Protein AF-A0A1I7TLK7-F1 (afdb_monomer_lite)

Structure (mmCIF, N/CA/C/O backbone):
data_AF-A0A1I7TLK7-F1
#
_entry.id   AF-A0A1I7TLK7-F1
#
loop_
_atom_site.group_PDB
_atom_site.id
_atom_site.type_symbol
_atom_site.label_atom_id
_atom_site.label_alt_id
_atom_site.label_comp_id
_atom_site.label_asym_id
_atom_site.label_entity_id
_atom_site.label_seq_id
_atom_site.pdbx_PDB_ins_code
_atom_site.Cartn_x
_atom_site.Cartn_y
_atom_site.Cartn_z
_atom_site.occupancy
_atom_site.B_iso_or_equiv
_atom_site.auth_seq_id
_atom_site.auth_comp_id
_atom_site.auth_asym_id
_atom_site.auth_atom_id
_atom_site.pdbx_PDB_model_num
ATOM 1 N N . MET A 1 1 ? 48.297 -47.748 -90.961 1.00 43.09 1 MET A N 1
ATOM 2 C CA . MET A 1 1 ? 47.570 -47.267 -92.149 1.00 43.09 1 MET A CA 1
ATOM 3 C C . MET A 1 1 ? 48.503 -46.277 -92.825 1.00 43.09 1 MET A C 1
ATOM 5 O O . MET A 1 1 ? 48.627 -45.167 -92.339 1.00 43.09 1 MET A O 1
ATOM 9 N N . SER A 1 2 ? 49.448 -46.734 -93.650 1.00 36.84 2 SER A N 1
ATOM 10 C CA . SER A 1 2 ? 49.226 -47.280 -95.005 1.00 36.84 2 SER A CA 1
ATOM 11 C C . SER A 1 2 ? 48.512 -46.234 -95.871 1.00 36.84 2 SER A C 1
ATOM 13 O O . SER A 1 2 ? 47.413 -45.843 -95.506 1.00 36.84 2 SER A O 1
ATOM 15 N N . ASP A 1 3 ? 48.970 -45.761 -97.021 1.00 40.06 3 ASP A N 1
ATOM 16 C CA . ASP A 1 3 ? 50.177 -45.935 -97.835 1.00 40.06 3 ASP A CA 1
ATOM 17 C C . ASP A 1 3 ? 50.032 -44.846 -98.964 1.00 40.06 3 ASP A C 1
ATOM 19 O O . ASP A 1 3 ? 49.315 -43.872 -98.729 1.00 40.06 3 ASP A O 1
ATOM 23 N N . PRO A 1 4 ? 50.662 -44.866 -100.154 1.00 58.59 4 PRO A N 1
ATOM 24 C CA . PRO A 1 4 ? 51.735 -43.916 -100.443 1.00 58.59 4 PRO A CA 1
ATOM 25 C C . PRO A 1 4 ? 51.657 -43.255 -101.853 1.00 58.59 4 PRO A C 1
ATOM 27 O O . PRO A 1 4 ? 50.701 -43.426 -102.598 1.00 58.59 4 PRO A O 1
ATOM 30 N N . MET A 1 5 ? 52.751 -42.575 -102.238 1.00 40.69 5 MET A N 1
ATOM 31 C CA . MET A 1 5 ? 53.287 -42.430 -103.613 1.00 40.69 5 MET A CA 1
ATOM 32 C C . MET A 1 5 ? 52.470 -41.681 -104.684 1.00 40.69 5 MET A C 1
ATOM 34 O O . MET A 1 5 ? 51.487 -42.193 -105.206 1.00 40.69 5 MET A O 1
ATOM 38 N N . SER A 1 6 ? 53.071 -40.628 -105.260 1.00 43.81 6 SER A N 1
ATOM 39 C CA . SER A 1 6 ? 53.563 -40.718 -106.652 1.00 43.81 6 SER A CA 1
ATOM 40 C C . SER A 1 6 ? 54.181 -39.432 -107.209 1.00 43.81 6 SER A C 1
ATOM 42 O O . SER A 1 6 ? 53.541 -38.390 -107.217 1.00 43.81 6 SER A O 1
ATOM 44 N N . ARG A 1 7 ? 55.365 -39.630 -107.818 1.00 42.44 7 ARG A N 1
ATOM 45 C CA . ARG A 1 7 ? 55.813 -39.139 -109.145 1.00 42.44 7 ARG A CA 1
ATOM 46 C C . ARG A 1 7 ? 55.868 -37.607 -109.297 1.00 42.44 7 ARG A C 1
ATOM 48 O O . ARG A 1 7 ? 54.851 -36.948 -109.388 1.00 42.44 7 ARG A O 1
ATOM 55 N N . GLY A 1 8 ? 57.026 -36.954 -109.334 1.00 36.00 8 GLY A N 1
ATOM 56 C CA . GLY A 1 8 ? 58.195 -37.244 -110.163 1.00 36.00 8 GLY A CA 1
ATOM 57 C C . GLY A 1 8 ? 58.147 -36.383 -111.428 1.00 36.00 8 GLY A C 1
ATOM 58 O O . GLY A 1 8 ? 57.269 -36.611 -112.246 1.00 36.00 8 GLY A O 1
ATOM 59 N N . ALA A 1 9 ? 59.071 -35.424 -111.585 1.00 38.97 9 ALA A N 1
ATOM 60 C CA . ALA A 1 9 ? 59.669 -35.040 -112.873 1.00 38.97 9 ALA A CA 1
ATOM 61 C C . ALA A 1 9 ? 60.682 -33.881 -112.752 1.00 38.97 9 ALA A C 1
ATOM 63 O O . ALA A 1 9 ? 60.356 -32.786 -112.307 1.00 38.97 9 ALA A O 1
ATOM 64 N N . ALA A 1 10 ? 61.867 -34.166 -113.298 1.00 42.53 10 ALA A N 1
ATOM 65 C CA . ALA A 1 10 ? 62.771 -33.306 -114.063 1.00 42.53 10 ALA A CA 1
ATOM 66 C C . ALA A 1 10 ? 63.464 -32.104 -113.391 1.00 42.53 10 ALA A C 1
ATOM 68 O O . ALA A 1 10 ? 62.960 -30.984 -113.334 1.00 42.53 10 ALA A O 1
ATOM 69 N N . GLU A 1 11 ? 64.745 -32.334 -113.090 1.00 43.72 11 GLU A N 1
ATOM 70 C CA . GLU A 1 11 ? 65.802 -31.328 -113.104 1.00 43.72 11 GLU A CA 1
ATOM 71 C C . GLU A 1 11 ? 65.743 -30.457 -114.372 1.00 43.72 11 GLU A C 1
ATOM 73 O O . GLU A 1 11 ? 65.790 -30.952 -115.501 1.00 43.72 11 GLU A O 1
ATOM 78 N N . ARG A 1 12 ? 65.756 -29.134 -114.192 1.00 48.94 12 ARG A N 1
ATOM 79 C CA . ARG A 1 12 ? 66.266 -28.200 -115.200 1.00 48.94 12 ARG A CA 1
ATOM 80 C C . ARG A 1 12 ? 67.303 -27.292 -114.556 1.00 48.94 12 ARG A C 1
ATOM 82 O O . ARG A 1 12 ? 66.985 -26.382 -113.797 1.00 48.94 12 ARG A O 1
ATOM 89 N N . LYS A 1 13 ? 68.565 -27.562 -114.890 1.00 44.25 13 LYS A N 1
ATOM 90 C CA . LYS A 1 13 ? 69.716 -26.697 -114.626 1.00 44.25 13 LYS A CA 1
ATOM 91 C C . LYS A 1 13 ? 69.514 -25.374 -115.369 1.00 44.25 13 LYS A C 1
ATOM 93 O O . LYS A 1 13 ? 69.636 -25.328 -116.588 1.00 44.25 13 LYS A O 1
ATOM 98 N N . SER A 1 14 ? 69.217 -24.302 -114.637 1.00 4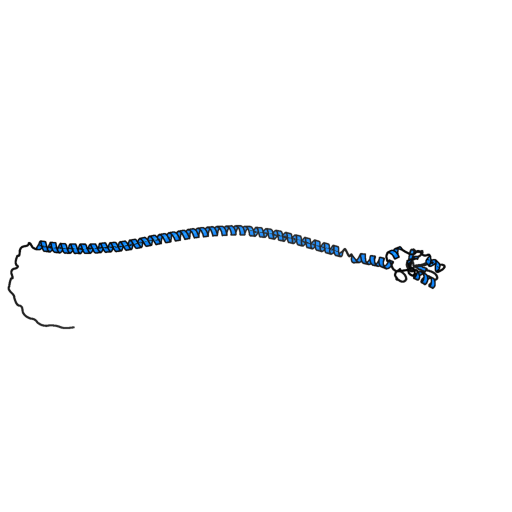7.66 14 SER A N 1
ATOM 99 C CA . SER A 1 14 ? 69.277 -22.933 -115.154 1.00 47.66 14 SER A CA 1
ATOM 100 C C . SER A 1 14 ? 70.590 -22.290 -114.718 1.00 47.66 14 SER A C 1
ATOM 102 O O . SER A 1 14 ? 70.698 -21.683 -113.653 1.00 47.66 14 SER A O 1
ATOM 104 N N . THR A 1 15 ? 71.605 -22.418 -115.566 1.00 50.22 15 THR A N 1
ATOM 105 C CA . THR A 1 15 ? 72.841 -21.638 -115.515 1.00 50.22 15 THR A CA 1
ATOM 106 C C . THR A 1 15 ? 72.565 -20.217 -115.995 1.00 50.22 15 THR A C 1
ATOM 108 O O . THR A 1 15 ? 72.775 -19.862 -117.152 1.00 50.22 15 THR A O 1
ATOM 111 N N . ARG A 1 16 ? 72.117 -19.351 -115.086 1.00 43.06 16 ARG A N 1
ATOM 112 C CA . ARG A 1 16 ? 72.245 -17.907 -115.295 1.00 43.06 16 ARG A CA 1
ATOM 113 C C . ARG A 1 16 ? 72.559 -17.237 -113.968 1.00 43.06 16 ARG A C 1
ATOM 115 O O . ARG A 1 16 ? 71.665 -16.917 -113.194 1.00 43.06 16 ARG A O 1
ATOM 122 N N . LYS A 1 17 ? 73.858 -17.022 -113.724 1.00 52.97 17 LYS A N 1
ATOM 123 C CA . LYS A 1 17 ? 74.343 -16.011 -112.778 1.00 52.97 17 LYS A CA 1
ATOM 124 C C . LYS A 1 17 ? 73.752 -14.671 -113.222 1.00 52.97 17 LYS A C 1
ATOM 126 O O . LYS A 1 17 ? 74.300 -14.015 -114.104 1.00 52.97 17 LYS A O 1
ATOM 131 N N . ARG A 1 18 ? 72.600 -14.289 -112.668 1.00 44.72 18 ARG A N 1
ATOM 132 C CA . ARG A 1 18 ? 72.176 -12.892 -112.687 1.00 44.72 18 ARG A CA 1
ATOM 133 C C . ARG A 1 18 ? 73.042 -12.185 -111.662 1.00 44.72 18 ARG A C 1
ATOM 135 O O . ARG A 1 18 ? 72.991 -12.490 -110.476 1.00 44.72 18 ARG A O 1
ATOM 142 N N . GLN A 1 19 ? 73.903 -11.324 -112.184 1.00 47.44 19 GLN A N 1
ATOM 143 C CA . GLN A 1 19 ? 74.696 -10.380 -111.420 1.00 47.44 19 GLN A CA 1
ATOM 144 C C . GLN A 1 19 ? 73.771 -9.644 -110.445 1.00 47.44 19 GLN A C 1
ATOM 146 O O . GLN A 1 19 ? 72.762 -9.074 -110.862 1.00 47.44 19 GLN A O 1
ATOM 151 N N . LEU A 1 20 ? 74.108 -9.700 -109.157 1.00 49.53 20 LEU A N 1
ATOM 152 C CA . LEU A 1 20 ? 73.601 -8.757 -108.170 1.00 49.53 20 LEU A CA 1
ATOM 153 C C . LEU A 1 20 ? 74.003 -7.358 -108.651 1.00 49.53 20 LEU A C 1
ATOM 155 O O . LEU A 1 20 ? 75.199 -7.132 -108.861 1.00 49.53 20 LEU A O 1
ATOM 159 N N . PRO A 1 21 ? 73.066 -6.414 -108.839 1.00 43.44 21 PRO A N 1
ATOM 160 C CA . PRO A 1 21 ? 73.447 -5.023 -108.920 1.00 43.44 21 PRO A CA 1
ATOM 161 C C . PRO A 1 21 ? 73.992 -4.655 -107.541 1.00 43.44 21 PRO A C 1
ATOM 163 O O . PRO A 1 21 ? 73.241 -4.538 -106.576 1.00 43.44 21 PRO A O 1
ATOM 166 N N . VAL A 1 22 ? 75.311 -4.499 -107.453 1.00 53.44 22 VAL A N 1
ATOM 167 C CA . VAL A 1 22 ? 75.931 -3.670 -106.423 1.00 53.44 22 VAL A CA 1
ATOM 168 C C . VAL A 1 22 ? 75.410 -2.262 -106.686 1.00 53.44 22 VAL A C 1
ATOM 170 O O . VAL A 1 22 ? 75.931 -1.541 -107.535 1.00 53.44 22 VAL A O 1
ATOM 173 N N . ARG A 1 23 ? 74.302 -1.907 -106.035 1.00 41.94 23 ARG A N 1
ATOM 174 C CA . ARG A 1 23 ? 73.900 -0.518 -105.878 1.00 41.94 23 ARG A CA 1
ATOM 175 C C . ARG A 1 23 ? 74.318 -0.085 -104.488 1.00 41.94 23 ARG A C 1
ATOM 177 O O . ARG A 1 23 ? 73.897 -0.653 -103.488 1.00 41.94 23 ARG A O 1
ATOM 184 N N . TYR A 1 24 ? 75.243 0.859 -104.528 1.00 42.94 24 TYR A N 1
ATOM 185 C CA . TYR A 1 24 ? 75.704 1.740 -103.480 1.00 42.94 24 TYR A CA 1
ATOM 186 C C . TYR A 1 24 ? 74.727 1.874 -102.308 1.00 42.94 24 TYR A C 1
ATOM 188 O O . TYR A 1 24 ? 73.572 2.260 -102.448 1.00 42.94 24 TYR A O 1
ATOM 196 N N . SER A 1 25 ? 75.273 1.531 -101.150 1.00 53.62 25 SER A N 1
ATOM 197 C CA . SER A 1 25 ? 74.911 1.993 -99.822 1.00 53.62 25 SER A CA 1
ATOM 198 C C . SER A 1 25 ? 74.640 3.500 -99.800 1.00 53.62 25 SER A C 1
ATOM 200 O O . SER A 1 25 ? 75.591 4.270 -99.819 1.00 53.62 25 SER A O 1
ATOM 202 N N . GLU A 1 26 ? 73.367 3.887 -99.735 1.00 49.09 26 GLU A N 1
ATOM 203 C CA . GLU A 1 26 ? 72.903 5.210 -99.268 1.00 49.09 26 GLU A CA 1
ATOM 204 C C . GLU A 1 26 ? 71.410 5.192 -98.857 1.00 49.09 26 GLU A C 1
ATOM 206 O O . GLU A 1 26 ? 70.997 5.985 -98.017 1.00 49.09 26 GLU A O 1
ATOM 211 N N . ASP A 1 27 ? 70.618 4.203 -99.299 1.00 45.09 27 ASP A N 1
ATOM 212 C CA . ASP A 1 27 ? 69.179 4.113 -98.966 1.00 45.09 27 ASP A CA 1
ATOM 213 C C . ASP A 1 27 ? 68.861 3.496 -97.584 1.00 45.09 27 ASP A C 1
ATOM 215 O O . ASP A 1 27 ? 67.726 3.546 -97.106 1.00 45.09 27 ASP A O 1
ATOM 219 N N . ASN A 1 28 ? 69.860 2.947 -96.886 1.00 50.34 28 ASN A N 1
ATOM 220 C CA . ASN A 1 28 ? 69.631 2.182 -95.654 1.00 50.34 28 ASN A CA 1
ATOM 221 C C . ASN A 1 28 ? 69.440 3.062 -94.403 1.00 50.34 28 ASN A C 1
ATOM 223 O O . ASN A 1 28 ? 68.942 2.586 -93.386 1.00 50.34 28 ASN A O 1
ATOM 227 N N . GLU A 1 29 ? 69.807 4.347 -94.446 1.00 49.22 29 GLU A N 1
ATOM 228 C CA . GLU A 1 29 ? 69.514 5.281 -93.347 1.00 49.22 29 GLU A CA 1
ATOM 229 C C . GLU A 1 29 ? 68.053 5.749 -93.355 1.00 49.22 29 GLU A C 1
ATOM 231 O O . GLU A 1 29 ? 67.479 5.978 -92.293 1.00 49.22 29 GLU A O 1
ATOM 236 N N . TYR A 1 30 ? 67.434 5.907 -94.529 1.00 49.66 30 TYR A N 1
ATOM 237 C CA . TYR A 1 30 ? 66.067 6.427 -94.628 1.00 49.66 30 TYR A CA 1
ATOM 238 C C . TYR A 1 30 ? 65.026 5.366 -94.246 1.00 49.66 30 TYR A C 1
ATOM 240 O O . TYR A 1 30 ? 64.094 5.673 -93.502 1.00 49.66 30 TYR A O 1
ATOM 248 N N . GLU A 1 31 ? 65.210 4.108 -94.663 1.00 49.09 31 GLU A N 1
ATOM 249 C CA . GLU A 1 31 ? 64.323 2.998 -94.278 1.00 49.09 31 GLU A CA 1
ATOM 250 C C . GLU A 1 31 ? 64.463 2.612 -92.796 1.00 49.09 31 GLU A C 1
ATOM 252 O O . GLU A 1 31 ? 63.459 2.343 -92.130 1.00 49.09 31 GLU A O 1
ATOM 257 N N . THR A 1 32 ? 65.671 2.662 -92.223 1.00 52.53 32 THR A N 1
ATOM 258 C CA . THR A 1 32 ? 65.881 2.419 -90.782 1.00 52.53 32 THR A CA 1
ATOM 259 C C . THR A 1 32 ? 65.339 3.560 -89.918 1.00 52.53 32 THR A C 1
ATOM 261 O O . THR A 1 32 ? 64.684 3.299 -88.912 1.00 52.53 32 THR A O 1
ATOM 264 N N . LYS A 1 33 ? 65.498 4.828 -90.330 1.00 55.44 33 LYS A N 1
ATOM 265 C CA . LYS A 1 33 ? 64.896 5.985 -89.634 1.00 55.44 33 LYS A CA 1
ATOM 266 C C . LYS A 1 33 ? 63.367 6.003 -89.760 1.00 55.44 33 LYS A C 1
ATOM 268 O O . LYS A 1 33 ? 62.684 6.374 -88.807 1.00 55.44 33 LYS A O 1
ATOM 273 N N . ALA A 1 34 ? 62.808 5.594 -90.902 1.00 56.81 34 ALA A N 1
ATOM 274 C CA . ALA A 1 34 ? 61.360 5.501 -91.096 1.00 56.81 34 ALA A CA 1
ATOM 275 C C . ALA A 1 34 ? 60.735 4.360 -90.274 1.00 56.81 34 ALA A C 1
ATOM 277 O O . ALA A 1 34 ? 59.712 4.569 -89.622 1.00 56.81 34 ALA A O 1
ATOM 278 N N . THR A 1 35 ? 61.367 3.182 -90.236 1.00 58.22 35 THR A N 1
ATOM 279 C CA . THR A 1 35 ? 60.902 2.047 -89.417 1.00 58.22 35 THR A CA 1
ATOM 280 C C . THR A 1 35 ? 61.074 2.304 -87.915 1.00 58.22 35 THR A C 1
ATOM 282 O O . THR A 1 35 ? 60.158 2.005 -87.145 1.00 58.22 35 THR A O 1
ATOM 285 N N . ALA A 1 36 ? 62.165 2.955 -87.493 1.00 61.50 36 ALA A N 1
ATOM 286 C CA . ALA A 1 36 ? 62.358 3.418 -86.115 1.00 61.50 36 ALA A CA 1
ATOM 287 C C . ALA A 1 36 ? 61.266 4.411 -85.684 1.00 61.50 36 ALA A C 1
ATOM 289 O O . ALA A 1 36 ? 60.599 4.165 -84.684 1.00 61.50 36 ALA A O 1
ATOM 290 N N . LYS A 1 37 ? 60.967 5.438 -86.495 1.00 67.88 37 LYS A N 1
ATOM 291 C CA . LYS A 1 37 ? 59.867 6.387 -86.225 1.00 67.88 37 LYS A CA 1
ATOM 292 C C . LYS A 1 37 ? 58.500 5.708 -86.122 1.00 67.88 37 LYS A C 1
ATOM 294 O O . LYS A 1 37 ? 57.665 6.110 -85.315 1.00 67.88 37 LYS A O 1
ATOM 299 N N . THR A 1 38 ? 58.237 4.677 -86.929 1.00 72.25 38 THR A N 1
ATOM 300 C CA . THR A 1 38 ? 56.976 3.923 -86.819 1.00 72.25 38 THR A CA 1
ATOM 301 C C . THR A 1 38 ? 56.908 3.044 -85.572 1.00 72.25 38 THR A C 1
ATOM 303 O O . THR A 1 38 ? 55.821 2.880 -85.019 1.00 72.25 38 THR A O 1
ATOM 306 N N . ASN A 1 39 ? 58.038 2.504 -85.107 1.00 75.56 39 ASN A N 1
ATOM 307 C CA . ASN A 1 39 ? 58.104 1.720 -83.874 1.00 75.56 39 ASN A CA 1
ATOM 308 C C . ASN A 1 39 ? 58.011 2.616 -82.634 1.00 75.56 39 ASN A C 1
ATOM 310 O O . ASN A 1 39 ? 57.242 2.297 -81.736 1.00 75.56 39 ASN A O 1
ATOM 314 N N . GLU A 1 40 ? 58.684 3.769 -82.628 1.00 79.06 40 GLU A N 1
ATOM 315 C CA . GLU A 1 40 ? 58.550 4.799 -81.588 1.00 79.06 40 GLU A CA 1
ATOM 316 C C . GLU A 1 40 ? 57.100 5.270 -81.459 1.00 79.06 40 GLU A C 1
ATOM 318 O O . GLU A 1 40 ? 56.553 5.280 -80.365 1.00 79.06 40 GLU A O 1
ATOM 323 N N . LYS A 1 41 ? 56.419 5.548 -82.578 1.00 83.31 41 LYS A N 1
ATOM 324 C CA . LYS A 1 41 ? 55.005 5.950 -82.559 1.00 83.31 41 LYS A CA 1
ATOM 325 C C . LYS A 1 41 ? 54.062 4.833 -82.094 1.00 83.31 41 LYS A C 1
ATOM 327 O O . LYS A 1 41 ? 53.005 5.098 -81.525 1.00 83.31 41 LYS A O 1
ATOM 332 N N . ARG A 1 42 ? 54.386 3.563 -82.361 1.00 82.50 42 ARG A N 1
ATOM 333 C CA . ARG A 1 42 ? 53.622 2.417 -81.826 1.00 82.50 42 ARG A CA 1
ATOM 334 C C . ARG A 1 42 ? 53.822 2.275 -80.323 1.00 82.50 42 ARG A C 1
ATOM 336 O O . ARG A 1 42 ? 52.851 2.012 -79.622 1.00 82.50 42 ARG A O 1
ATOM 343 N N . GLU A 1 43 ? 55.048 2.474 -79.860 1.00 88.75 43 GLU A N 1
ATOM 344 C CA . GLU A 1 43 ? 55.401 2.447 -78.446 1.00 88.75 43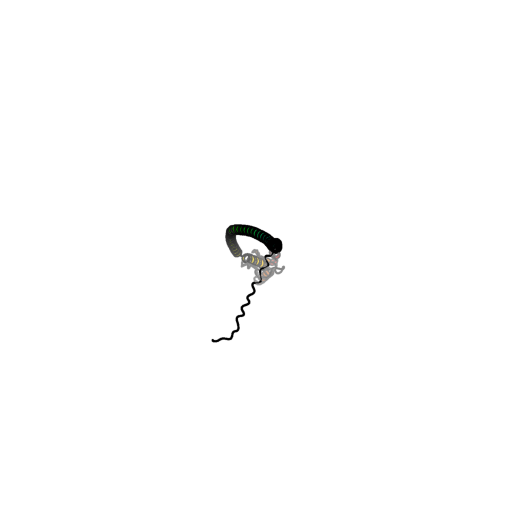 GLU A CA 1
ATOM 345 C C . GLU A 1 43 ? 54.751 3.608 -77.685 1.00 88.75 43 GLU A C 1
ATOM 347 O O . GLU A 1 43 ? 54.110 3.383 -76.667 1.00 88.75 43 GLU A O 1
ATOM 352 N N . GLU A 1 44 ? 54.780 4.820 -78.237 1.00 88.88 44 GLU A N 1
ATOM 353 C CA . GLU A 1 44 ? 54.082 5.996 -77.706 1.00 88.88 44 GLU A CA 1
ATOM 354 C C . GLU A 1 44 ? 52.573 5.742 -77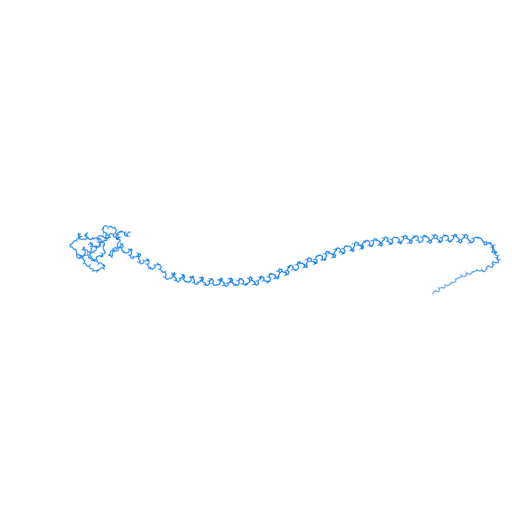.566 1.00 88.88 44 GLU A C 1
ATOM 356 O O . GLU A 1 44 ? 51.995 5.974 -76.508 1.00 88.88 44 GLU A O 1
ATOM 361 N N . ASN A 1 45 ? 51.933 5.165 -78.590 1.00 90.50 45 ASN A N 1
ATOM 362 C CA . ASN A 1 45 ? 50.518 4.790 -78.516 1.00 90.50 45 ASN A CA 1
ATOM 363 C C . ASN A 1 45 ? 50.239 3.690 -77.477 1.00 90.50 45 ASN A C 1
ATOM 365 O O . ASN A 1 45 ? 49.143 3.644 -76.918 1.00 90.50 45 ASN A O 1
ATOM 369 N N . ARG A 1 46 ? 51.187 2.773 -77.244 1.00 93.62 46 ARG A N 1
ATOM 370 C CA . ARG A 1 46 ? 51.064 1.728 -76.218 1.00 93.62 46 ARG A CA 1
ATOM 371 C C . ARG A 1 46 ? 51.145 2.339 -74.823 1.00 93.62 46 ARG A C 1
ATOM 373 O O . ARG A 1 46 ? 50.252 2.094 -74.018 1.00 93.62 46 ARG A O 1
ATOM 380 N N . LEU A 1 47 ? 52.155 3.173 -74.585 1.00 93.69 47 LEU A N 1
ATOM 381 C CA . LEU A 1 47 ? 52.343 3.888 -73.325 1.00 93.69 47 LEU A CA 1
ATOM 382 C C . LEU A 1 47 ? 51.168 4.825 -73.033 1.00 93.69 47 LEU A C 1
ATOM 384 O O . LEU A 1 47 ? 50.711 4.891 -71.900 1.00 93.69 47 LEU A O 1
ATOM 388 N N . GLN A 1 48 ? 50.613 5.494 -74.048 1.00 94.19 48 GLN A N 1
ATOM 389 C CA . GLN A 1 48 ? 49.436 6.344 -73.867 1.00 94.19 48 GLN A CA 1
ATOM 390 C C . GLN A 1 48 ? 48.215 5.542 -73.396 1.00 94.19 48 GLN A C 1
ATOM 392 O O . GLN A 1 48 ? 47.527 5.964 -72.470 1.00 94.19 48 GLN A O 1
ATOM 397 N N . LYS A 1 49 ? 47.975 4.358 -73.975 1.00 94.62 49 LYS A N 1
ATOM 398 C CA . LYS A 1 49 ? 46.900 3.463 -73.517 1.00 94.62 49 LYS A CA 1
ATOM 399 C C . LYS A 1 49 ? 47.119 2.982 -72.087 1.00 94.62 49 LYS A C 1
ATOM 401 O O . LYS A 1 49 ? 46.158 2.895 -71.333 1.00 94.62 49 LYS A O 1
ATOM 406 N N . GLU A 1 50 ? 48.360 2.681 -71.722 1.00 95.50 50 GLU A N 1
ATOM 407 C CA . GLU A 1 50 ? 48.716 2.280 -70.360 1.00 95.50 50 GLU A CA 1
ATOM 408 C C . GLU A 1 50 ? 48.504 3.429 -69.362 1.00 95.50 50 GLU A C 1
ATOM 410 O O . GLU A 1 50 ? 47.924 3.218 -68.302 1.00 95.50 50 GLU A O 1
ATOM 415 N N . ILE A 1 51 ? 48.865 4.665 -69.726 1.00 95.38 51 ILE A N 1
ATOM 416 C CA . ILE A 1 51 ? 48.585 5.867 -68.925 1.00 95.38 51 ILE A CA 1
ATOM 417 C C . ILE A 1 51 ? 47.079 6.048 -68.718 1.00 95.38 51 ILE A C 1
ATOM 419 O O . ILE A 1 51 ? 46.645 6.332 -67.601 1.00 95.38 51 ILE A O 1
ATOM 423 N N . ASP A 1 52 ? 46.279 5.901 -69.773 1.00 95.25 52 ASP A N 1
ATOM 424 C CA . ASP A 1 52 ? 44.828 6.073 -69.683 1.00 95.25 52 ASP A CA 1
ATOM 425 C C . ASP A 1 52 ? 44.181 4.957 -68.844 1.00 95.25 52 ASP A C 1
ATOM 427 O O . ASP A 1 52 ? 43.285 5.229 -68.044 1.00 95.25 52 ASP A O 1
ATOM 431 N N . GLN A 1 53 ? 44.689 3.725 -68.946 1.00 96.62 53 GLN A N 1
ATOM 432 C CA . GLN A 1 53 ? 44.263 2.614 -68.098 1.00 96.62 53 GLN A CA 1
ATOM 433 C C . GLN A 1 53 ? 44.609 2.861 -66.621 1.00 96.62 53 GLN A C 1
ATOM 435 O O . GLN A 1 53 ? 43.732 2.756 -65.767 1.00 96.62 53 GLN A O 1
ATOM 440 N N . LEU A 1 54 ? 45.847 3.262 -66.317 1.00 95.88 54 LEU A N 1
ATOM 441 C CA . LEU A 1 54 ? 46.281 3.568 -64.949 1.00 95.88 54 LEU A CA 1
ATOM 442 C C . LEU A 1 54 ? 45.500 4.736 -64.333 1.00 95.88 54 LEU A C 1
ATOM 444 O O . LEU A 1 54 ? 45.254 4.747 -63.129 1.00 95.88 54 LEU A O 1
ATOM 448 N N . LYS A 1 55 ? 45.092 5.726 -65.136 1.00 96.12 55 LYS A N 1
ATOM 449 C CA . LYS A 1 55 ? 44.210 6.808 -64.673 1.00 96.12 55 LYS A CA 1
ATOM 450 C C . LYS A 1 55 ? 42.834 6.278 -64.288 1.00 96.12 55 LYS A C 1
ATOM 452 O O . LYS A 1 55 ? 42.384 6.566 -63.187 1.00 96.12 55 LYS A O 1
ATOM 457 N N . SER A 1 56 ? 42.220 5.460 -65.144 1.00 95.94 56 SER A N 1
ATOM 458 C CA . SER A 1 56 ? 40.924 4.841 -64.845 1.00 95.94 56 SER A CA 1
ATOM 459 C C . SER A 1 56 ? 40.984 3.973 -63.585 1.00 95.94 56 SER A C 1
ATOM 461 O O . SER A 1 56 ? 40.091 4.041 -62.749 1.00 95.94 56 SER A O 1
ATOM 463 N N . GLU A 1 57 ? 42.046 3.179 -63.424 1.00 96.38 57 GLU A N 1
ATOM 464 C CA . GLU A 1 57 ? 42.241 2.347 -62.232 1.00 96.38 57 GLU A CA 1
ATOM 465 C C . GLU A 1 57 ? 42.443 3.200 -60.968 1.00 96.38 57 GLU A C 1
ATOM 467 O O . GLU A 1 57 ? 41.907 2.871 -59.908 1.00 96.38 57 GLU A O 1
ATOM 472 N N . ASN A 1 58 ? 43.168 4.319 -61.065 1.00 96.31 58 ASN A N 1
ATOM 473 C CA . ASN A 1 58 ? 43.316 5.256 -59.950 1.00 96.31 58 ASN A CA 1
ATOM 474 C C . ASN A 1 58 ? 41.987 5.920 -59.571 1.00 96.31 58 ASN A C 1
ATOM 476 O O . ASN A 1 58 ? 41.703 6.022 -58.379 1.00 96.31 58 ASN A O 1
ATOM 480 N N . ASP A 1 59 ? 41.166 6.325 -60.542 1.00 96.38 59 ASP A N 1
ATOM 481 C CA . ASP A 1 59 ? 39.846 6.914 -60.280 1.00 96.38 59 ASP A CA 1
ATOM 482 C C . ASP A 1 59 ? 38.934 5.916 -59.536 1.00 96.38 59 ASP A C 1
ATOM 484 O O . ASP A 1 59 ? 38.306 6.268 -58.533 1.00 96.38 59 ASP A O 1
ATOM 488 N N . ASP A 1 60 ? 38.947 4.639 -59.938 1.00 96.31 60 ASP A N 1
ATOM 489 C CA . ASP A 1 60 ? 38.226 3.563 -59.244 1.00 96.31 60 ASP A CA 1
ATOM 490 C C . ASP A 1 60 ? 38.728 3.350 -57.805 1.00 96.31 60 ASP A C 1
ATOM 492 O O . ASP A 1 60 ? 37.940 3.105 -56.884 1.00 96.31 60 ASP A O 1
ATOM 496 N N . ILE A 1 61 ? 40.047 3.415 -57.587 1.00 96.56 61 ILE A N 1
ATOM 497 C CA . ILE A 1 61 ? 40.654 3.286 -56.254 1.00 96.56 61 ILE A CA 1
ATOM 498 C C . ILE A 1 61 ? 40.279 4.477 -55.370 1.00 96.56 61 ILE A C 1
ATOM 500 O O . ILE A 1 61 ? 39.951 4.278 -54.199 1.00 96.56 61 ILE A O 1
ATOM 504 N N . VAL A 1 62 ? 40.298 5.699 -55.906 1.00 96.62 62 VAL A N 1
ATOM 505 C CA . VAL A 1 62 ? 39.880 6.904 -55.178 1.00 96.62 62 VAL A CA 1
ATOM 506 C C . VAL A 1 62 ? 38.418 6.781 -54.761 1.00 96.62 62 VAL A C 1
ATOM 508 O O . VAL A 1 62 ? 38.125 6.938 -53.576 1.00 96.62 62 VAL A O 1
ATOM 511 N N . GLY A 1 63 ? 37.529 6.374 -55.673 1.00 96.56 63 GLY A N 1
ATOM 512 C CA . GLY A 1 63 ? 36.121 6.135 -55.347 1.00 96.56 63 GLY A CA 1
ATOM 513 C C . GLY A 1 63 ? 35.942 5.089 -54.241 1.00 96.56 63 GLY A C 1
ATOM 514 O O . GLY A 1 63 ? 35.208 5.308 -53.276 1.00 96.56 63 GLY A O 1
ATOM 515 N N . LYS A 1 64 ? 36.676 3.969 -54.301 1.00 96.69 64 LYS A N 1
ATOM 516 C CA . LYS A 1 64 ? 36.666 2.959 -53.225 1.00 96.69 64 LYS A CA 1
ATOM 517 C C . LYS A 1 64 ? 37.165 3.532 -51.897 1.00 96.69 64 LYS A C 1
ATOM 519 O O . LYS A 1 64 ? 36.532 3.300 -50.869 1.00 96.69 64 LYS A O 1
ATOM 524 N N . ASN A 1 65 ? 38.246 4.307 -51.898 1.00 96.69 65 ASN A N 1
ATOM 525 C CA . ASN A 1 65 ? 38.772 4.934 -50.686 1.00 96.69 65 ASN A CA 1
ATOM 526 C C . ASN A 1 65 ? 37.769 5.911 -50.062 1.00 96.69 65 ASN A C 1
ATOM 528 O O . ASN A 1 65 ? 37.589 5.895 -48.845 1.00 96.69 65 ASN A O 1
ATOM 532 N N . GLU A 1 66 ? 37.069 6.706 -50.870 1.00 96.44 66 GLU A N 1
ATOM 533 C CA . GLU A 1 66 ? 36.006 7.595 -50.391 1.00 96.44 66 GLU A CA 1
ATOM 534 C C . GLU A 1 66 ? 34.872 6.809 -49.721 1.00 96.44 66 GLU A C 1
ATOM 536 O O . GLU A 1 66 ? 34.447 7.161 -48.617 1.00 96.44 66 GLU A O 1
ATOM 541 N N . THR A 1 67 ? 34.437 5.694 -50.323 1.00 96.81 67 THR A N 1
ATOM 542 C CA . THR A 1 67 ? 33.416 4.829 -49.706 1.00 96.81 67 THR A CA 1
ATOM 543 C C . THR A 1 67 ? 33.895 4.181 -48.407 1.00 96.81 67 THR A C 1
ATOM 545 O O . THR A 1 67 ? 33.132 4.120 -47.445 1.00 96.81 67 THR A O 1
ATOM 548 N N . MET A 1 68 ? 35.162 3.758 -48.322 1.00 96.88 68 MET A N 1
ATOM 549 C CA . MET A 1 68 ? 35.720 3.212 -47.081 1.00 96.88 68 MET A CA 1
ATOM 550 C C . MET A 1 68 ? 35.802 4.265 -45.977 1.00 96.88 68 MET A C 1
ATOM 552 O O . MET A 1 68 ? 35.497 3.958 -44.829 1.00 96.88 68 MET A O 1
ATOM 556 N N . ILE A 1 69 ? 36.174 5.506 -46.306 1.00 97.31 69 ILE A N 1
ATOM 557 C CA . ILE A 1 69 ? 36.187 6.614 -45.343 1.00 97.31 69 ILE A CA 1
ATOM 558 C C . ILE A 1 69 ? 34.771 6.882 -44.823 1.00 97.31 69 ILE A C 1
ATOM 560 O O . ILE A 1 69 ? 34.592 7.107 -43.625 1.00 97.31 69 ILE A O 1
ATOM 564 N N . ALA A 1 70 ? 33.763 6.853 -45.700 1.00 96.75 70 ALA A N 1
ATOM 565 C CA . ALA A 1 70 ? 32.367 7.007 -45.298 1.00 96.75 70 ALA A CA 1
ATOM 566 C C . ALA A 1 70 ? 31.921 5.873 -44.359 1.00 96.75 70 ALA A C 1
ATOM 568 O O . ALA A 1 70 ? 31.404 6.151 -43.278 1.00 96.75 70 ALA A O 1
ATOM 569 N N . LEU A 1 71 ? 32.211 4.618 -44.718 1.00 97.56 71 LEU A N 1
ATOM 570 C CA . LEU A 1 71 ? 31.885 3.449 -43.898 1.00 97.56 71 LEU A CA 1
ATOM 571 C C . LEU A 1 71 ? 32.609 3.473 -42.544 1.00 97.56 71 LEU A C 1
ATOM 573 O O . LEU A 1 71 ? 32.031 3.136 -41.516 1.00 97.56 71 LEU A O 1
ATOM 577 N N . GLN A 1 72 ? 33.873 3.900 -42.514 1.00 97.06 72 GLN A N 1
ATOM 578 C CA . GLN A 1 72 ? 34.625 4.023 -41.270 1.00 97.06 72 GLN A CA 1
ATOM 579 C C . GLN A 1 72 ? 33.992 5.059 -40.335 1.00 97.06 72 GLN A C 1
ATOM 581 O O . GLN A 1 72 ? 33.861 4.794 -39.141 1.00 97.06 72 GLN A O 1
ATOM 586 N N . LYS A 1 73 ? 33.557 6.208 -40.867 1.00 97.38 73 LYS A N 1
ATOM 587 C CA . LYS A 1 73 ? 32.834 7.217 -40.079 1.00 97.38 73 LYS A CA 1
ATOM 588 C C . LYS A 1 73 ? 31.522 6.665 -39.530 1.00 97.38 73 LYS A C 1
ATOM 590 O O . LYS A 1 73 ? 31.216 6.903 -38.367 1.00 97.38 73 LYS A O 1
ATOM 595 N N . GLU A 1 74 ? 30.775 5.913 -40.334 1.00 97.56 74 GLU A N 1
ATOM 596 C CA . GLU A 1 74 ? 29.533 5.271 -39.896 1.00 97.56 74 GLU A CA 1
ATOM 597 C C . GLU A 1 74 ? 29.794 4.295 -38.738 1.00 97.56 74 GLU A C 1
ATOM 599 O O . GLU A 1 74 ? 29.214 4.445 -37.661 1.00 97.56 74 GLU A O 1
ATOM 604 N N . MET A 1 75 ? 30.771 3.396 -38.878 1.00 96.62 75 MET A N 1
ATOM 605 C CA . MET A 1 75 ? 31.163 2.481 -37.797 1.00 96.62 75 MET A CA 1
ATOM 606 C C . MET A 1 75 ? 31.648 3.211 -36.536 1.00 96.62 75 MET A C 1
ATOM 608 O O . MET A 1 75 ? 31.387 2.765 -35.417 1.00 96.62 75 MET A O 1
ATOM 612 N N . GLU A 1 76 ? 32.366 4.329 -36.680 1.00 97.31 76 GLU A N 1
ATOM 613 C CA . GLU A 1 76 ? 32.780 5.157 -35.544 1.00 97.31 76 GLU A CA 1
ATOM 614 C C . GLU A 1 76 ? 31.571 5.753 -34.817 1.00 97.31 76 GLU A C 1
ATOM 616 O O . GLU A 1 76 ? 31.513 5.678 -33.586 1.00 97.31 76 GLU A O 1
ATOM 621 N N . THR A 1 77 ? 30.582 6.263 -35.558 1.00 97.19 77 THR A N 1
ATOM 622 C CA . THR A 1 77 ? 29.342 6.776 -34.965 1.00 97.19 77 THR A CA 1
ATOM 623 C C . THR A 1 77 ? 28.555 5.682 -34.251 1.00 97.19 77 THR A C 1
ATOM 625 O O . THR A 1 77 ? 28.187 5.870 -33.092 1.00 97.19 77 THR A O 1
ATOM 628 N N . GLU A 1 78 ? 28.383 4.507 -34.864 1.00 97.31 78 GLU A N 1
ATOM 629 C CA . GLU A 1 78 ? 27.701 3.374 -34.232 1.00 97.31 78 GLU A CA 1
ATOM 630 C C . GLU A 1 78 ? 28.409 2.937 -32.948 1.00 97.31 78 GLU A C 1
ATOM 632 O O . GLU A 1 78 ? 27.778 2.755 -31.905 1.00 97.31 78 GLU A O 1
ATOM 637 N N . ARG A 1 79 ? 29.740 2.812 -32.984 1.00 97.06 79 ARG A N 1
ATOM 638 C CA . ARG A 1 79 ? 30.540 2.452 -31.808 1.00 97.06 79 ARG A CA 1
ATOM 639 C C . ARG A 1 79 ? 30.328 3.443 -30.665 1.00 97.06 79 ARG A C 1
ATOM 641 O O . ARG A 1 79 ? 30.220 3.030 -29.509 1.00 97.06 79 ARG A O 1
ATOM 648 N N . ASP A 1 80 ? 30.293 4.735 -30.964 1.00 97.12 80 ASP A N 1
ATOM 649 C CA . ASP A 1 80 ? 30.114 5.768 -29.949 1.00 97.12 80 ASP A CA 1
ATOM 650 C C . ASP A 1 80 ? 28.668 5.790 -29.415 1.00 97.12 80 ASP A C 1
ATOM 652 O O . ASP A 1 80 ? 28.454 5.985 -28.216 1.00 97.12 80 ASP A O 1
ATOM 656 N N . GLU A 1 81 ? 27.667 5.467 -30.240 1.00 97.62 81 GLU A N 1
ATOM 657 C CA . GLU A 1 81 ? 26.304 5.199 -29.767 1.00 97.62 81 GLU A CA 1
ATOM 658 C C . GLU A 1 81 ? 26.223 3.987 -28.839 1.00 97.62 81 GLU A C 1
ATOM 660 O O . GLU A 1 81 ? 25.589 4.065 -27.783 1.00 97.62 81 GLU A O 1
ATOM 665 N N . PHE A 1 82 ? 26.880 2.879 -29.189 1.00 97.31 82 PHE A N 1
ATOM 666 C CA . PHE A 1 82 ? 26.931 1.689 -28.342 1.00 97.31 82 PHE A CA 1
ATOM 667 C C . PHE A 1 82 ? 27.605 1.973 -27.002 1.00 97.31 82 PHE A C 1
ATOM 669 O O . PHE A 1 82 ? 27.112 1.517 -25.969 1.00 97.31 82 PHE A O 1
ATOM 676 N N . LYS A 1 83 ? 28.682 2.766 -26.988 1.00 97.88 83 LYS A N 1
ATOM 677 C CA . LYS A 1 83 ? 29.320 3.210 -25.740 1.00 97.88 83 LYS A CA 1
ATOM 678 C C . LYS A 1 83 ? 28.352 4.004 -24.867 1.00 97.88 83 LYS A C 1
ATOM 680 O O . LYS A 1 83 ? 28.189 3.654 -23.700 1.00 97.88 83 LYS A O 1
ATOM 685 N N . ARG A 1 84 ? 27.657 5.002 -25.430 1.00 97.06 84 ARG A N 1
ATOM 686 C CA . ARG A 1 84 ? 26.659 5.795 -24.686 1.00 97.06 84 ARG A CA 1
ATOM 687 C C . ARG A 1 84 ? 25.543 4.921 -24.115 1.00 97.06 84 ARG A C 1
ATOM 689 O O . ARG A 1 84 ? 25.248 5.017 -22.928 1.00 97.06 84 ARG A O 1
ATOM 696 N N . LYS A 1 85 ? 24.970 4.023 -24.924 1.00 97.62 85 LYS A N 1
ATOM 697 C CA . LYS A 1 85 ? 23.933 3.075 -24.471 1.00 97.62 85 LYS A CA 1
ATOM 698 C C . LYS A 1 85 ? 24.451 2.141 -23.372 1.00 97.62 85 LYS A C 1
ATOM 700 O O . LYS A 1 85 ? 23.727 1.836 -22.428 1.00 97.62 85 LYS A O 1
ATOM 705 N N . GLY A 1 86 ? 25.705 1.700 -23.468 1.00 97.50 86 GLY A N 1
ATOM 706 C CA . GLY A 1 86 ? 26.351 0.888 -22.437 1.00 97.50 86 GLY A CA 1
ATOM 707 C C . GLY A 1 86 ? 26.518 1.636 -21.111 1.00 97.50 86 GLY A C 1
ATOM 708 O O . GLY A 1 86 ? 26.242 1.081 -20.048 1.00 97.50 86 GLY A O 1
ATOM 709 N N . GLU A 1 87 ? 26.920 2.907 -21.160 1.00 97.31 87 GLU A N 1
ATOM 710 C CA . GLU A 1 87 ? 27.031 3.763 -19.975 1.00 97.31 87 GLU A CA 1
ATOM 711 C C . GLU A 1 87 ? 25.671 4.031 -19.325 1.00 97.31 87 GLU A C 1
ATOM 713 O O . GLU A 1 87 ? 25.545 3.900 -18.106 1.00 97.31 87 GLU A O 1
ATOM 718 N N . GLU A 1 88 ? 24.649 4.329 -20.129 1.00 97.56 88 GLU A N 1
ATOM 719 C CA . GLU A 1 88 ? 23.268 4.506 -19.670 1.00 97.56 88 GLU A CA 1
ATOM 720 C C . GLU A 1 88 ? 22.746 3.240 -18.978 1.00 97.56 88 GLU A C 1
ATOM 722 O O . GLU A 1 88 ? 22.246 3.294 -17.853 1.00 97.56 88 GLU A O 1
ATOM 727 N N . MET A 1 89 ? 22.939 2.071 -19.595 1.00 97.19 89 MET A N 1
ATOM 728 C CA . MET A 1 89 ? 22.538 0.791 -19.011 1.00 97.19 89 MET A CA 1
ATOM 729 C C . MET A 1 89 ? 23.265 0.510 -17.691 1.00 97.19 89 MET A C 1
ATOM 731 O O . MET A 1 89 ? 22.658 0.013 -16.739 1.00 97.19 89 MET A O 1
ATOM 735 N N . ARG A 1 90 ? 24.554 0.855 -17.598 1.00 97.56 90 ARG A N 1
ATOM 736 C CA . ARG A 1 90 ? 25.336 0.712 -16.365 1.00 97.56 90 ARG A CA 1
ATOM 737 C C . ARG A 1 90 ? 24.795 1.605 -15.247 1.00 97.56 90 ARG A C 1
ATOM 739 O O . ARG A 1 90 ? 24.660 1.126 -14.123 1.00 97.56 90 ARG A O 1
ATOM 746 N N . LEU A 1 91 ? 24.471 2.864 -15.547 1.00 97.44 91 LEU A N 1
ATOM 747 C CA . LEU A 1 91 ? 23.878 3.798 -14.583 1.00 97.44 91 LEU A CA 1
ATOM 748 C C . LEU A 1 91 ? 22.499 3.319 -14.121 1.00 97.44 91 LEU A C 1
ATOM 750 O O . LEU A 1 91 ? 22.259 3.226 -12.920 1.00 97.44 91 LEU A O 1
ATOM 754 N N . ASN A 1 92 ? 21.636 2.905 -15.051 1.00 97.56 92 ASN A N 1
ATOM 755 C CA . ASN A 1 92 ? 20.325 2.340 -14.722 1.00 97.56 92 ASN A CA 1
ATOM 756 C C . ASN A 1 92 ? 20.454 1.100 -13.827 1.00 97.56 92 ASN A C 1
ATOM 758 O O . ASN A 1 92 ? 19.735 0.959 -12.841 1.00 97.56 92 ASN A O 1
ATOM 762 N N . THR A 1 93 ? 21.421 0.227 -14.117 1.00 96.88 93 THR A N 1
ATOM 763 C CA . THR A 1 93 ? 21.698 -0.951 -13.283 1.00 96.88 93 THR A CA 1
ATOM 764 C C . THR A 1 93 ? 22.143 -0.554 -11.873 1.00 96.88 93 THR A C 1
ATOM 766 O O . THR A 1 93 ? 21.718 -1.175 -10.900 1.00 96.88 93 THR A O 1
ATOM 769 N N . GLN A 1 94 ? 22.978 0.481 -11.735 1.00 97.44 94 GLN A N 1
ATOM 770 C CA . GLN A 1 94 ? 23.399 0.989 -10.425 1.00 97.44 94 GLN A CA 1
ATOM 771 C C . GLN A 1 94 ? 22.216 1.535 -9.620 1.00 97.44 94 GLN A C 1
ATOM 773 O O . GLN A 1 94 ? 22.063 1.143 -8.464 1.00 97.44 94 GLN A O 1
ATOM 778 N N . ILE A 1 95 ? 21.353 2.340 -10.244 1.00 97.88 95 ILE A N 1
ATOM 779 C CA . ILE A 1 95 ? 20.145 2.891 -9.611 1.00 97.88 95 ILE A CA 1
ATOM 780 C C . ILE A 1 95 ? 19.247 1.758 -9.101 1.00 97.88 95 ILE A C 1
ATOM 782 O O . ILE A 1 95 ? 18.912 1.719 -7.918 1.00 97.88 95 ILE A O 1
ATOM 786 N N . ILE A 1 96 ? 18.943 0.771 -9.952 1.00 97.25 96 ILE A N 1
ATOM 787 C CA . ILE A 1 96 ? 18.106 -0.379 -9.575 1.00 97.25 96 ILE A CA 1
ATOM 788 C C . ILE A 1 96 ? 18.725 -1.151 -8.401 1.00 97.25 96 ILE A C 1
ATOM 790 O O . ILE A 1 96 ? 18.022 -1.576 -7.482 1.00 97.25 96 ILE A O 1
ATOM 794 N N . MET A 1 97 ? 20.047 -1.342 -8.395 1.00 96.56 97 MET A N 1
ATOM 795 C CA . MET A 1 97 ? 20.720 -2.020 -7.286 1.00 96.56 97 MET A CA 1
ATOM 796 C C . MET A 1 97 ? 20.657 -1.228 -5.976 1.00 96.56 97 MET A C 1
ATOM 798 O O . MET A 1 97 ? 20.543 -1.840 -4.912 1.00 96.56 97 MET A O 1
ATOM 802 N N . GLU A 1 98 ? 20.759 0.099 -6.019 1.00 96.88 98 GLU A N 1
ATOM 803 C CA . GLU A 1 98 ? 20.635 0.953 -4.834 1.00 96.88 98 GLU A CA 1
ATOM 804 C C . GLU A 1 98 ? 19.212 0.931 -4.273 1.00 96.88 98 GLU A C 1
ATOM 806 O O . GLU A 1 98 ? 19.034 0.704 -3.073 1.00 96.88 98 GLU A O 1
ATOM 811 N N . GLU A 1 99 ? 18.200 1.048 -5.135 1.00 96.56 99 GLU A N 1
ATOM 812 C CA . GLU A 1 99 ? 16.791 0.909 -4.755 1.00 96.56 99 GLU A CA 1
ATOM 813 C C . GLU A 1 99 ? 16.508 -0.461 -4.134 1.00 96.56 99 GLU A C 1
ATOM 815 O O . GLU A 1 99 ? 15.853 -0.564 -3.092 1.00 96.56 99 GLU A O 1
ATOM 820 N N . LEU A 1 100 ? 17.060 -1.528 -4.720 1.00 96.25 100 LEU A N 1
ATOM 821 C CA . LEU A 1 100 ? 16.913 -2.879 -4.192 1.00 96.25 100 LEU A CA 1
ATOM 822 C C . LEU A 1 100 ? 17.560 -3.019 -2.808 1.00 96.25 100 LEU A C 1
ATOM 824 O O . LEU A 1 100 ? 16.979 -3.654 -1.925 1.00 96.25 100 LEU A O 1
ATOM 828 N N . ARG A 1 101 ? 18.737 -2.418 -2.583 1.00 95.31 101 ARG A N 1
ATOM 829 C CA . ARG A 1 101 ? 19.377 -2.398 -1.255 1.00 95.31 101 ARG A CA 1
ATOM 830 C C . ARG A 1 101 ? 18.531 -1.636 -0.241 1.00 95.31 101 ARG A C 1
ATOM 832 O O . ARG A 1 101 ? 18.308 -2.164 0.845 1.00 95.31 101 ARG A O 1
ATOM 839 N N . ALA A 1 102 ? 18.033 -0.453 -0.598 1.00 94.19 102 ALA A N 1
ATOM 840 C CA . ALA A 1 102 ? 17.180 0.355 0.273 1.00 94.19 102 ALA A CA 1
ATOM 841 C C . ALA A 1 102 ? 15.863 -0.365 0.620 1.00 94.19 102 ALA A C 1
ATOM 843 O O . ALA A 1 102 ? 15.407 -0.347 1.764 1.00 94.19 102 ALA A O 1
ATOM 844 N N . SER A 1 103 ? 15.268 -1.066 -0.347 1.00 93.69 103 SER A N 1
ATOM 845 C CA . SER A 1 103 ? 14.091 -1.909 -0.117 1.00 93.69 103 SER A CA 1
ATOM 846 C C . SER A 1 103 ? 14.411 -3.079 0.820 1.00 93.69 103 SER A C 1
ATOM 848 O O . SER A 1 103 ? 13.688 -3.331 1.787 1.00 93.69 103 SER A O 1
ATOM 850 N N . LYS A 1 104 ? 15.551 -3.748 0.607 1.00 94.06 104 LYS A N 1
ATOM 851 C CA . LYS A 1 104 ? 16.006 -4.870 1.438 1.00 94.06 104 LYS A CA 1
ATOM 852 C C . LYS A 1 104 ? 16.247 -4.475 2.896 1.00 94.06 104 LYS A C 1
ATOM 854 O O . LYS A 1 104 ? 16.034 -5.313 3.766 1.00 94.06 104 LYS A O 1
ATOM 859 N N . THR A 1 105 ? 16.666 -3.241 3.177 1.00 91.88 105 THR A N 1
ATOM 860 C CA . THR A 1 105 ? 16.785 -2.735 4.556 1.00 91.88 105 THR A CA 1
ATOM 861 C C . THR A 1 105 ? 15.436 -2.328 5.143 1.00 91.88 105 THR A C 1
ATOM 863 O O . THR A 1 105 ? 15.174 -2.605 6.306 1.00 91.88 105 THR A O 1
ATOM 866 N N . ARG A 1 106 ? 14.542 -1.744 4.336 1.00 94.75 106 ARG A N 1
ATOM 867 C CA . ARG A 1 106 ? 13.230 -1.262 4.795 1.00 94.75 106 ARG A CA 1
ATOM 868 C C . ARG A 1 106 ? 12.249 -2.388 5.140 1.00 94.75 106 ARG A C 1
ATOM 870 O O . ARG A 1 106 ? 11.421 -2.223 6.031 1.00 94.75 106 ARG A O 1
ATOM 877 N N . ILE A 1 107 ? 12.308 -3.520 4.436 1.00 94.88 107 ILE A N 1
ATOM 878 C CA . ILE A 1 107 ? 11.394 -4.653 4.662 1.00 94.88 107 ILE A CA 1
ATOM 879 C C . ILE A 1 107 ? 11.510 -5.215 6.096 1.00 94.88 107 ILE A C 1
ATOM 881 O O . ILE A 1 107 ? 10.473 -5.323 6.752 1.00 94.88 107 ILE A O 1
ATOM 885 N N . PRO A 1 108 ? 12.709 -5.543 6.619 1.00 94.56 108 PRO A N 1
ATOM 886 C CA . PRO A 1 108 ? 12.880 -5.981 8.005 1.00 94.56 108 PRO A CA 1
ATOM 887 C C . PRO A 1 108 ? 12.360 -4.981 9.041 1.00 94.56 108 PRO A C 1
ATOM 889 O O . PRO A 1 108 ? 11.702 -5.387 9.999 1.00 94.56 108 PRO A O 1
ATOM 892 N N . ASP A 1 109 ? 12.609 -3.685 8.840 1.00 95.19 109 ASP A N 1
ATOM 893 C CA . ASP A 1 109 ? 12.155 -2.640 9.763 1.00 95.19 109 ASP A CA 1
ATOM 894 C C . ASP A 1 109 ? 10.624 -2.593 9.824 1.00 95.19 109 ASP A C 1
ATOM 896 O O . ASP A 1 109 ? 10.033 -2.648 10.903 1.00 95.19 10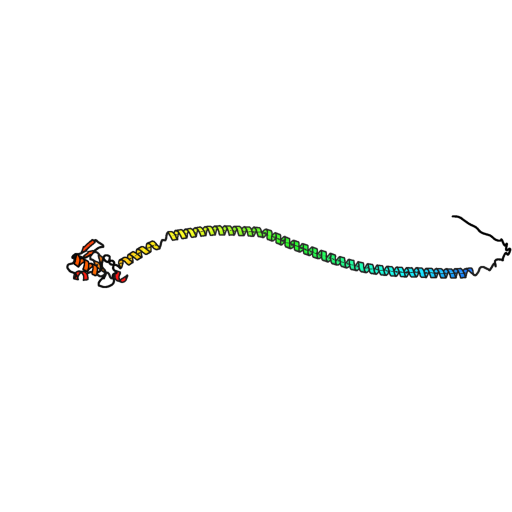9 ASP A O 1
ATOM 900 N N . LEU A 1 110 ? 9.965 -2.616 8.661 1.00 95.25 110 LEU A N 1
ATOM 901 C CA . LEU A 1 110 ? 8.504 -2.677 8.576 1.00 95.25 110 LEU A CA 1
ATOM 902 C C . LEU A 1 110 ? 7.938 -3.968 9.181 1.00 95.25 110 LEU A C 1
ATOM 904 O O . LEU A 1 110 ? 6.891 -3.936 9.827 1.00 95.25 110 LEU A O 1
ATOM 908 N N . GLN A 1 111 ? 8.613 -5.106 8.998 1.00 96.38 111 GLN A N 1
ATOM 909 C CA . GLN A 1 111 ? 8.215 -6.367 9.630 1.00 96.38 111 GLN A CA 1
ATOM 910 C C . GLN A 1 111 ? 8.281 -6.273 11.156 1.00 96.38 111 GLN A C 1
ATOM 912 O O . GLN A 1 111 ? 7.360 -6.731 11.837 1.00 96.38 111 GLN A O 1
ATOM 917 N N . LYS A 1 112 ? 9.330 -5.647 11.698 1.00 96.44 112 LYS A N 1
ATOM 918 C CA . LYS A 1 112 ? 9.471 -5.418 13.137 1.00 96.44 112 LYS A CA 1
ATOM 919 C C . LYS A 1 112 ? 8.368 -4.500 13.669 1.00 96.44 112 LYS A C 1
ATOM 921 O O . LYS A 1 112 ? 7.696 -4.873 14.629 1.00 96.44 112 LYS A O 1
ATOM 926 N N . GLU A 1 113 ? 8.120 -3.364 13.018 1.00 96.62 113 GLU A N 1
ATOM 927 C CA . GLU A 1 113 ? 7.032 -2.447 13.392 1.00 96.62 113 GLU A CA 1
ATOM 928 C C . GLU A 1 113 ? 5.660 -3.135 13.358 1.00 96.62 113 GLU A C 1
ATOM 930 O O . GLU A 1 113 ? 4.826 -2.950 14.250 1.00 96.62 113 GLU A O 1
ATOM 935 N N . PHE A 1 114 ? 5.415 -3.957 12.335 1.00 97.31 114 PHE A N 1
ATOM 936 C CA . PHE A 1 114 ? 4.183 -4.730 12.223 1.00 97.31 114 PHE A CA 1
ATOM 937 C C . PHE A 1 114 ? 4.038 -5.726 13.378 1.00 97.31 114 PHE A C 1
ATOM 939 O O . PHE A 1 114 ? 2.976 -5.804 13.997 1.00 97.31 114 PHE A O 1
ATOM 946 N N . GLN A 1 115 ? 5.107 -6.449 13.720 1.00 97.19 115 GLN A N 1
ATOM 947 C CA . GLN A 1 115 ? 5.116 -7.397 14.832 1.00 97.19 115 GLN A CA 1
ATOM 948 C C . GLN A 1 115 ? 4.826 -6.706 16.173 1.00 97.19 115 GLN A C 1
ATOM 950 O O . GLN A 1 115 ? 4.024 -7.204 16.968 1.00 97.19 115 GLN A O 1
ATOM 955 N N . GLU A 1 116 ? 5.435 -5.544 16.416 1.00 97.12 116 GLU A N 1
ATOM 956 C CA . GLU A 1 116 ? 5.197 -4.729 17.611 1.00 97.12 116 GLU A CA 1
ATOM 957 C C . GLU A 1 116 ? 3.730 -4.291 17.704 1.00 97.12 116 GLU A C 1
ATOM 959 O O . GLU A 1 116 ? 3.084 -4.503 18.736 1.00 97.12 116 GLU A O 1
ATOM 964 N N . LYS A 1 117 ? 3.155 -3.790 16.604 1.00 96.75 117 LYS A N 1
ATOM 965 C CA . LYS A 1 117 ? 1.729 -3.432 16.537 1.00 96.75 117 LYS A CA 1
ATOM 966 C C . LYS A 1 117 ? 0.810 -4.633 16.752 1.00 96.75 117 LYS A C 1
ATOM 968 O O . LYS A 1 117 ? -0.172 -4.524 17.484 1.00 96.75 117 LYS A O 1
ATOM 973 N N . CYS A 1 118 ? 1.126 -5.795 16.181 1.00 96.81 118 CYS A N 1
ATOM 974 C CA . CYS A 1 118 ? 0.364 -7.020 16.423 1.00 96.81 118 CYS A CA 1
ATOM 975 C C . CYS A 1 118 ? 0.387 -7.434 17.899 1.00 96.81 118 CYS A C 1
ATOM 977 O O . CYS A 1 118 ? -0.635 -7.877 18.427 1.00 96.81 118 CYS A O 1
ATOM 979 N N . ASN A 1 119 ? 1.529 -7.296 18.574 1.00 96.50 119 ASN A N 1
ATOM 980 C CA . ASN A 1 119 ? 1.649 -7.613 19.995 1.00 96.50 119 ASN A CA 1
ATOM 981 C C . ASN A 1 119 ? 0.827 -6.647 20.860 1.00 96.50 119 ASN A C 1
ATOM 983 O O . ASN A 1 119 ? 0.107 -7.099 21.753 1.00 96.50 119 ASN A O 1
ATOM 987 N N . LEU A 1 120 ? 0.864 -5.346 20.553 1.00 97.19 120 LEU A N 1
ATOM 988 C CA . LEU A 1 120 ? 0.027 -4.338 21.212 1.00 97.19 120 LEU A CA 1
ATOM 989 C C . LEU A 1 120 ? -1.464 -4.637 21.027 1.00 97.19 120 LEU A C 1
ATOM 991 O O . LEU A 1 120 ? -2.190 -4.745 22.013 1.00 97.19 120 LEU A O 1
ATOM 995 N N . HIS A 1 121 ? -1.901 -4.891 19.792 1.00 96.75 121 HIS A N 1
ATOM 996 C CA . HIS A 1 121 ? -3.296 -5.222 19.498 1.00 96.75 121 HIS A CA 1
ATOM 997 C C . HIS A 1 121 ? -3.760 -6.489 20.236 1.00 96.75 121 HIS A C 1
ATOM 999 O O . HIS A 1 121 ? -4.875 -6.548 20.755 1.00 96.75 121 HIS A O 1
ATOM 1005 N N . LYS A 1 122 ? -2.908 -7.520 20.338 1.00 96.94 122 LYS A N 1
ATOM 1006 C CA . LYS A 1 122 ? -3.215 -8.721 21.136 1.00 96.94 122 LYS A CA 1
ATOM 1007 C C . LYS A 1 122 ? -3.401 -8.386 22.618 1.00 96.94 122 LYS A C 1
ATOM 1009 O O . LYS A 1 122 ? -4.338 -8.894 23.236 1.00 96.94 122 LYS A O 1
ATOM 1014 N N . ALA A 1 123 ? -2.543 -7.536 23.182 1.00 96.81 123 ALA A N 1
ATOM 1015 C CA . ALA A 1 123 ? -2.650 -7.108 24.574 1.00 96.81 123 ALA A CA 1
ATOM 1016 C C . ALA A 1 123 ? -3.925 -6.284 24.825 1.00 96.81 123 ALA A C 1
ATOM 1018 O O . ALA A 1 123 ? -4.626 -6.520 25.809 1.00 96.81 123 ALA A O 1
ATOM 1019 N N . GLU A 1 124 ? -4.263 -5.362 23.925 1.00 97.12 124 GLU A N 1
ATOM 1020 C CA . GLU A 1 124 ? -5.496 -4.569 23.990 1.00 97.12 124 GLU A CA 1
ATOM 1021 C C . GLU A 1 124 ? -6.743 -5.439 23.852 1.00 97.12 124 GLU A C 1
ATOM 1023 O O . GLU A 1 124 ? -7.661 -5.325 24.660 1.00 97.12 124 GLU A O 1
ATOM 1028 N N . SER A 1 125 ? -6.751 -6.383 22.909 1.00 96.62 125 SER A N 1
ATOM 1029 C CA . SER A 1 125 ? -7.847 -7.343 22.753 1.00 96.62 125 SER A CA 1
ATOM 1030 C C . SER A 1 125 ? -8.050 -8.187 24.016 1.00 96.62 125 SER A C 1
ATOM 1032 O O . SER A 1 125 ? -9.184 -8.419 24.436 1.00 96.62 125 SER A O 1
ATOM 1034 N N . ALA A 1 126 ? -6.965 -8.605 24.677 1.00 96.75 126 ALA A N 1
ATOM 1035 C CA . ALA A 1 126 ? -7.046 -9.322 25.947 1.00 96.75 126 ALA A CA 1
ATOM 1036 C C . ALA A 1 126 ? -7.620 -8.448 27.077 1.00 96.75 126 ALA A C 1
ATOM 1038 O O . ALA A 1 126 ? -8.450 -8.929 27.850 1.00 96.75 126 ALA A O 1
ATOM 1039 N N . LYS A 1 127 ? -7.224 -7.170 27.164 1.00 97.12 127 LYS A N 1
ATOM 1040 C CA . LYS A 1 127 ? -7.806 -6.208 28.119 1.00 97.12 127 LYS A CA 1
ATOM 1041 C C . LYS A 1 127 ? -9.293 -5.993 27.855 1.00 97.12 127 LYS A C 1
ATOM 1043 O O . LYS A 1 127 ? -10.083 -6.033 28.790 1.00 97.12 127 LYS A O 1
ATOM 1048 N N . LEU A 1 128 ? -9.675 -5.829 26.590 1.00 96.50 128 LEU A N 1
ATOM 1049 C CA . LEU A 1 128 ? -11.063 -5.626 26.196 1.00 96.50 128 LEU A CA 1
ATOM 1050 C C . LEU A 1 128 ? -11.928 -6.823 26.597 1.00 96.50 128 LEU A C 1
ATOM 1052 O O . LEU A 1 128 ? -12.952 -6.632 27.239 1.00 96.50 128 LEU A O 1
ATOM 1056 N N . LYS A 1 129 ? -11.462 -8.054 26.347 1.00 96.19 129 LYS A N 1
ATOM 1057 C CA . LYS A 1 129 ? -12.144 -9.276 26.808 1.00 96.19 129 LYS A CA 1
ATOM 1058 C C . LYS A 1 129 ? -12.324 -9.323 28.327 1.00 96.19 129 LYS A C 1
ATOM 1060 O O . LYS A 1 129 ? -13.386 -9.729 28.790 1.00 96.19 129 LYS A O 1
ATOM 1065 N N . LYS A 1 130 ? -11.311 -8.913 29.102 1.00 96.19 130 LYS A N 1
ATOM 1066 C CA . LYS A 1 130 ? -11.425 -8.831 30.569 1.00 96.19 130 LYS A CA 1
ATOM 1067 C C . LYS A 1 130 ? -12.505 -7.833 30.985 1.00 96.19 130 LYS A C 1
ATOM 1069 O O . LYS A 1 130 ? -13.412 -8.222 31.709 1.00 96.19 130 LYS A O 1
ATOM 1074 N N . MET A 1 131 ? -12.471 -6.615 30.445 1.00 95.31 131 MET A N 1
ATOM 1075 C CA . MET A 1 131 ? -13.483 -5.591 30.732 1.00 95.31 131 MET A CA 1
ATOM 1076 C C . MET A 1 131 ? -14.893 -6.037 30.321 1.00 95.31 131 MET A C 1
ATOM 1078 O O . MET A 1 131 ? -15.852 -5.806 31.050 1.00 95.31 131 MET A O 1
ATOM 1082 N N . THR A 1 132 ? -15.045 -6.719 29.181 1.00 95.50 132 THR A N 1
ATOM 1083 C CA . THR A 1 132 ? -16.343 -7.271 28.759 1.00 95.50 132 THR A CA 1
ATOM 1084 C C . THR A 1 132 ? -16.867 -8.308 29.753 1.00 95.50 132 THR A C 1
ATOM 1086 O O . THR A 1 132 ? -18.051 -8.288 30.082 1.00 95.50 132 THR A O 1
ATOM 1089 N N . ASN A 1 133 ? -16.002 -9.188 30.266 1.00 93.62 133 ASN A N 1
ATOM 1090 C CA . ASN A 1 133 ? -16.391 -10.167 31.282 1.00 93.62 133 ASN A CA 1
ATOM 1091 C C . ASN A 1 133 ? -16.756 -9.501 32.616 1.00 93.62 133 ASN A C 1
ATOM 1093 O O . ASN A 1 133 ? -17.743 -9.894 33.231 1.00 93.62 133 ASN A O 1
ATOM 1097 N N . GLU A 1 134 ? -16.001 -8.488 33.045 1.00 93.19 134 GLU A N 1
ATOM 1098 C CA . GLU A 1 134 ? -16.301 -7.704 34.252 1.00 93.19 134 GLU A CA 1
ATOM 1099 C C . GLU A 1 134 ? -17.666 -7.009 34.140 1.00 93.19 134 GLU A C 1
ATOM 1101 O O . GLU A 1 134 ? -18.480 -7.093 35.059 1.00 93.19 134 GLU A O 1
ATOM 1106 N N . LEU A 1 135 ? -17.971 -6.404 32.987 1.00 90.88 135 LEU A N 1
ATOM 1107 C CA . LEU A 1 135 ? -19.287 -5.816 32.721 1.00 90.88 135 LEU A CA 1
ATOM 1108 C C . LEU A 1 135 ? -20.410 -6.858 32.737 1.00 90.88 135 LEU A C 1
ATOM 1110 O O . LEU A 1 135 ? -21.489 -6.575 33.253 1.00 90.88 135 LEU A O 1
ATOM 1114 N N . LEU A 1 136 ? -20.176 -8.059 32.200 1.00 89.25 136 LEU A N 1
ATOM 1115 C CA . LEU A 1 136 ? -21.159 -9.144 32.237 1.00 89.25 136 LEU A CA 1
ATOM 1116 C C . LEU A 1 136 ? -21.442 -9.591 33.679 1.00 89.25 136 LEU A C 1
ATOM 1118 O O . LEU A 1 136 ? -22.596 -9.794 34.044 1.00 89.25 136 LEU A O 1
ATOM 1122 N N . GLN A 1 137 ? -20.402 -9.711 34.508 1.00 87.31 137 GLN A N 1
ATOM 1123 C CA . GLN A 1 137 ? -20.549 -10.047 35.926 1.00 87.31 137 GLN A CA 1
ATOM 1124 C C . GLN A 1 137 ? -21.308 -8.958 36.685 1.00 87.31 137 GLN A C 1
ATOM 1126 O O . GLN A 1 137 ? -22.247 -9.272 37.409 1.00 87.31 137 GLN A O 1
ATOM 1131 N N . LEU A 1 138 ? -20.958 -7.685 36.479 1.00 85.50 138 LEU A N 1
ATOM 1132 C CA . LEU A 1 138 ? -21.687 -6.559 37.064 1.00 85.50 138 LEU A CA 1
ATOM 1133 C C . LEU A 1 138 ? -23.157 -6.563 36.638 1.00 85.50 138 LEU A C 1
ATOM 1135 O O . LEU A 1 138 ? -24.030 -6.412 37.483 1.00 85.50 138 LEU A O 1
ATOM 1139 N N . LYS A 1 139 ? -23.441 -6.807 35.356 1.00 81.31 139 LYS A N 1
ATOM 1140 C CA . LYS A 1 139 ? -24.813 -6.907 34.847 1.00 81.31 139 LYS A CA 1
ATOM 1141 C C . LYS A 1 139 ? -25.591 -8.067 35.471 1.00 81.31 139 LYS A C 1
ATOM 1143 O O . LYS A 1 139 ? -26.778 -7.922 35.697 1.00 81.31 139 LYS A O 1
ATOM 1148 N N . ASN A 1 140 ? -24.949 -9.200 35.741 1.00 74.88 140 ASN A N 1
ATOM 1149 C CA . ASN A 1 140 ? -25.611 -10.330 36.397 1.00 74.88 140 ASN A CA 1
ATOM 1150 C C . ASN A 1 140 ? -25.822 -10.098 37.904 1.00 74.88 140 ASN A C 1
ATOM 1152 O O . ASN A 1 140 ? -26.735 -10.676 38.479 1.00 74.88 140 ASN A O 1
ATOM 1156 N N . ASN A 1 141 ? -24.981 -9.275 38.539 1.00 71.38 141 ASN A N 1
ATOM 1157 C CA . ASN A 1 141 ? -25.098 -8.926 39.959 1.00 71.38 141 ASN A CA 1
ATOM 1158 C C . ASN A 1 141 ? -26.104 -7.798 40.214 1.00 71.38 141 ASN A C 1
ATOM 1160 O O . ASN A 1 141 ? -26.614 -7.667 41.323 1.00 71.38 141 ASN A O 1
ATOM 1164 N N . VAL A 1 142 ? -26.369 -6.970 39.207 1.00 65.25 142 VAL A N 1
ATOM 1165 C CA . VAL A 1 142 ? -27.443 -5.984 39.227 1.00 65.25 142 VAL A CA 1
ATOM 1166 C C . VAL A 1 142 ? -28.640 -6.649 38.557 1.00 65.25 142 VAL A C 1
ATOM 1168 O O . VAL A 1 142 ? -28.745 -6.629 37.337 1.00 65.25 142 VAL A O 1
ATOM 1171 N N . ASP A 1 143 ? -29.514 -7.276 39.343 1.00 57.09 143 ASP A N 1
ATOM 1172 C CA . ASP A 1 143 ? -30.834 -7.721 38.887 1.00 57.09 143 ASP A CA 1
ATOM 1173 C C . ASP A 1 143 ? -31.863 -6.616 39.204 1.00 57.09 143 ASP A C 1
ATOM 1175 O O . ASP A 1 143 ? -32.485 -6.632 40.270 1.00 57.09 143 ASP A O 1
ATOM 1179 N N . PRO A 1 144 ? -32.030 -5.601 38.331 1.00 55.62 144 PRO A N 1
ATOM 1180 C CA . PRO A 1 144 ? -32.946 -4.493 38.587 1.00 55.62 144 PRO A CA 1
ATOM 1181 C C . PRO A 1 144 ? -34.415 -4.932 38.536 1.00 55.62 144 PRO A C 1
ATOM 1183 O O . PRO A 1 144 ? -35.294 -4.164 38.917 1.00 55.62 144 PRO A O 1
ATOM 1186 N N . GLU A 1 145 ? -34.715 -6.144 38.054 1.00 55.31 145 GLU A N 1
ATOM 1187 C CA . GLU A 1 145 ? -36.093 -6.612 37.941 1.00 55.31 145 GLU A CA 1
ATOM 1188 C C . GLU A 1 145 ? -36.650 -7.178 39.247 1.00 55.31 145 GLU A C 1
ATOM 1190 O O . GLU A 1 145 ? -37.874 -7.209 39.405 1.00 55.31 145 GLU A O 1
ATOM 1195 N N . HIS A 1 146 ? -35.801 -7.629 40.175 1.00 53.09 146 HIS A N 1
ATOM 1196 C CA . HIS A 1 146 ? -36.286 -8.348 41.351 1.00 53.09 146 HIS A CA 1
ATOM 1197 C C . HIS A 1 146 ? -36.627 -7.441 42.541 1.00 53.09 146 HIS A C 1
ATOM 1199 O O . HIS A 1 146 ? -37.562 -7.753 43.284 1.00 53.09 146 HIS A O 1
ATOM 1205 N N . GLU A 1 147 ? -35.940 -6.304 42.691 1.00 55.44 147 GLU A N 1
ATOM 1206 C CA . GLU A 1 147 ? -36.228 -5.328 43.752 1.00 55.44 147 GLU A CA 1
ATOM 1207 C C . GLU A 1 147 ? -37.431 -4.429 43.399 1.00 55.44 147 GLU A C 1
ATOM 1209 O O . GLU A 1 147 ? -38.340 -4.270 44.214 1.00 55.44 147 GLU A O 1
ATOM 1214 N N . ASP A 1 148 ? -37.527 -3.943 42.155 1.00 58.09 148 ASP A N 1
ATOM 1215 C CA . ASP A 1 148 ? -38.539 -2.950 41.746 1.00 58.09 148 ASP A CA 1
ATOM 1216 C C . ASP A 1 148 ? -39.957 -3.561 41.584 1.00 58.09 148 ASP A C 1
ATOM 1218 O O . ASP A 1 148 ? -40.975 -2.924 41.867 1.00 58.09 148 ASP A O 1
ATOM 1222 N N . LYS A 1 149 ? -40.073 -4.847 41.209 1.00 61.38 149 LYS A N 1
ATOM 1223 C CA . LYS A 1 149 ? -41.387 -5.524 41.093 1.00 61.38 149 LYS A CA 1
ATOM 1224 C C . LYS A 1 149 ? -42.085 -5.692 42.448 1.00 61.38 149 LYS A C 1
ATOM 1226 O O . LYS A 1 149 ? -43.297 -5.503 42.534 1.00 61.38 149 LYS A O 1
ATOM 1231 N N . ASN A 1 150 ? -41.330 -6.003 43.503 1.00 66.94 150 ASN A N 1
ATOM 1232 C CA . ASN A 1 150 ? -41.877 -6.237 44.842 1.00 66.94 150 ASN A CA 1
ATOM 1233 C C . ASN A 1 150 ? -42.364 -4.926 45.484 1.00 66.94 150 ASN A C 1
ATOM 1235 O O . ASN A 1 150 ? -43.402 -4.893 46.142 1.00 66.94 150 ASN A O 1
ATOM 1239 N N . GLU A 1 151 ? -41.656 -3.817 45.262 1.00 72.50 151 GLU A N 1
ATOM 1240 C CA . GLU A 1 151 ? -42.087 -2.508 45.765 1.00 72.50 151 GLU A CA 1
ATOM 1241 C C . GLU A 1 151 ? -43.331 -1.984 45.043 1.00 72.50 151 GLU A C 1
ATOM 1243 O O . GLU A 1 151 ? -44.273 -1.530 45.699 1.00 72.50 151 GLU A O 1
ATOM 1248 N N . ARG A 1 152 ? -43.401 -2.134 43.715 1.00 75.25 152 ARG A N 1
ATOM 1249 C CA . ARG A 1 152 ? -44.602 -1.773 42.945 1.00 75.25 152 ARG A CA 1
ATOM 1250 C C . ARG A 1 152 ? -45.824 -2.580 43.374 1.00 75.25 152 ARG A C 1
ATOM 1252 O O . ARG A 1 152 ? -46.901 -2.012 43.534 1.00 75.25 152 ARG A O 1
ATOM 1259 N N . GLU A 1 153 ? -45.662 -3.880 43.616 1.00 80.31 153 GLU A N 1
ATOM 1260 C CA . GLU A 1 153 ? -46.750 -4.740 44.091 1.00 80.31 153 GLU A CA 1
ATOM 1261 C C . GLU A 1 153 ? -47.197 -4.383 45.519 1.00 80.31 153 GLU A C 1
ATOM 1263 O O . GLU A 1 153 ? -48.396 -4.363 45.808 1.00 80.31 153 GLU A O 1
ATOM 1268 N N . LYS A 1 154 ? -46.263 -4.024 46.411 1.00 80.50 154 LYS A N 1
ATOM 1269 C CA . LYS A 1 154 ? -46.594 -3.518 47.755 1.00 80.50 154 LYS A CA 1
ATOM 1270 C C . LYS A 1 154 ? -47.416 -2.233 47.688 1.00 80.50 154 LYS A C 1
ATOM 1272 O O . LYS A 1 154 ? -48.436 -2.149 48.367 1.00 80.50 154 LYS A O 1
ATOM 1277 N N . ILE A 1 155 ? -47.014 -1.266 46.860 1.00 82.00 155 ILE A N 1
ATOM 1278 C CA . ILE A 1 155 ? -47.743 0.002 46.694 1.00 82.00 155 ILE A CA 1
ATOM 1279 C C . ILE A 1 155 ? -49.136 -0.247 46.102 1.00 82.00 155 ILE A C 1
ATOM 1281 O O . ILE A 1 155 ? -50.121 0.304 46.588 1.00 82.00 155 ILE A O 1
ATOM 1285 N N . GLU A 1 156 ? -49.245 -1.119 45.101 1.00 84.88 156 GLU A N 1
ATOM 1286 C CA . GLU A 1 156 ? -50.525 -1.449 44.470 1.00 84.88 156 GLU A CA 1
ATOM 1287 C C . GLU A 1 156 ? -51.496 -2.145 45.440 1.00 84.88 156 GLU A C 1
ATOM 1289 O O . GLU A 1 156 ? -52.705 -1.904 45.414 1.00 84.88 156 GLU A O 1
ATOM 1294 N N . ASN A 1 157 ? -50.978 -2.970 46.354 1.00 84.62 157 ASN A N 1
ATOM 1295 C CA . ASN A 1 157 ? -51.785 -3.624 47.382 1.00 84.62 157 ASN A CA 1
ATOM 1296 C C . ASN A 1 157 ? -52.305 -2.657 48.459 1.00 84.62 157 ASN A C 1
ATOM 1298 O O . ASN A 1 157 ? -53.366 -2.921 49.024 1.00 84.62 157 ASN A O 1
ATOM 1302 N N . LEU A 1 158 ? -51.634 -1.522 48.705 1.00 85.94 158 LEU A N 1
ATOM 1303 C CA . LEU A 1 158 ? -52.121 -0.487 49.633 1.00 85.94 158 LEU A CA 1
ATOM 1304 C C . LEU A 1 158 ? -53.390 0.216 49.129 1.00 85.94 158 LEU A C 1
ATOM 1306 O O . LEU A 1 158 ? -54.150 0.756 49.931 1.00 85.94 158 LEU A O 1
ATOM 1310 N N . LYS A 1 159 ? -53.658 0.183 47.817 1.00 88.06 159 LYS A N 1
ATOM 1311 C CA . LYS A 1 159 ? -54.855 0.789 47.208 1.00 88.06 159 LYS A CA 1
ATOM 1312 C C . LYS A 1 159 ? -56.129 -0.045 47.399 1.00 88.06 159 LYS A C 1
ATOM 1314 O O . LYS A 1 159 ? -57.206 0.375 46.970 1.00 88.06 159 LYS A O 1
ATOM 1319 N N . LYS A 1 160 ? -56.024 -1.232 48.005 1.00 90.56 160 LYS A N 1
ATOM 1320 C CA . LYS A 1 160 ? -57.110 -2.214 48.117 1.00 90.56 160 LYS A CA 1
ATOM 1321 C C . LYS A 1 160 ? -57.473 -2.487 49.568 1.00 90.56 160 LYS A C 1
ATOM 1323 O O . LYS A 1 160 ? -56.620 -2.558 50.447 1.00 90.56 160 LYS A O 1
ATOM 1328 N N . CYS A 1 161 ? -58.752 -2.749 49.805 1.00 90.62 161 CYS A N 1
ATOM 1329 C CA . CYS A 1 161 ? -59.222 -3.244 51.088 1.00 90.62 161 CYS A CA 1
ATOM 1330 C C . CYS A 1 161 ? -58.653 -4.647 51.372 1.00 90.62 161 CYS A C 1
ATOM 1332 O O . CYS A 1 161 ? -58.807 -5.537 50.530 1.00 90.62 161 CYS A O 1
ATOM 1334 N N . PRO A 1 162 ? -58.063 -4.909 52.553 1.00 89.25 162 PRO A N 1
ATOM 1335 C CA . PRO A 1 162 ? -57.507 -6.226 52.866 1.00 89.25 162 PRO A CA 1
ATOM 1336 C C . PRO A 1 162 ? -58.581 -7.317 53.001 1.00 89.25 162 PRO A C 1
ATOM 1338 O O . PRO A 1 162 ? -58.267 -8.488 52.801 1.00 89.25 162 PRO A O 1
ATOM 1341 N N . TYR A 1 163 ? -59.836 -6.940 53.278 1.00 89.62 163 TYR A N 1
ATOM 1342 C CA . TYR A 1 163 ? -60.972 -7.860 53.384 1.00 89.62 163 TYR A CA 1
ATOM 1343 C C . TYR A 1 163 ? -61.537 -8.245 52.016 1.00 89.62 163 TYR A C 1
ATOM 1345 O O . TYR A 1 163 ? -61.466 -9.399 51.608 1.00 89.62 163 TYR A O 1
ATOM 1353 N N . CYS A 1 164 ? -62.072 -7.275 51.268 1.00 90.94 164 CYS A N 1
ATOM 1354 C CA . CYS A 1 164 ? -62.772 -7.557 50.011 1.00 90.94 164 CYS A CA 1
ATOM 1355 C C . CYS A 1 164 ? -61.878 -7.484 48.764 1.00 90.94 164 CYS A C 1
ATOM 1357 O O . CYS A 1 164 ? -62.358 -7.753 47.665 1.00 90.94 164 CYS A O 1
ATOM 1359 N N . ARG A 1 165 ? -60.608 -7.071 48.906 1.00 90.75 165 ARG A N 1
ATOM 1360 C CA . ARG A 1 165 ? -59.644 -6.819 47.812 1.00 90.75 165 ARG A CA 1
ATOM 1361 C C . ARG A 1 165 ? -60.091 -5.784 46.769 1.00 90.75 165 ARG A C 1
ATOM 1363 O O . ARG A 1 165 ? -59.388 -5.577 45.783 1.00 90.75 165 ARG A O 1
ATOM 1370 N N . GLY A 1 166 ? -61.216 -5.105 46.995 1.00 89.38 166 GLY A N 1
ATOM 1371 C CA . GLY A 1 166 ? -61.691 -4.002 46.166 1.00 89.38 166 GLY A CA 1
ATOM 1372 C C . GLY A 1 166 ? -60.859 -2.739 46.373 1.00 89.38 166 GLY A C 1
ATOM 1373 O O . GLY A 1 166 ? -60.396 -2.477 47.484 1.00 89.38 166 GLY A O 1
ATOM 1374 N N . TYR A 1 167 ? -60.679 -1.963 45.305 1.00 91.12 167 TYR A N 1
ATOM 1375 C CA . TYR A 1 167 ? -60.013 -0.666 45.370 1.00 91.12 167 TYR A CA 1
ATOM 1376 C C . TYR A 1 167 ? -60.836 0.322 46.196 1.00 91.12 167 TYR A C 1
ATOM 1378 O O . TYR A 1 167 ? -62.060 0.412 46.043 1.00 91.12 167 TYR A O 1
ATOM 1386 N N . PHE A 1 168 ? -60.156 1.084 47.047 1.00 90.25 168 PHE A N 1
ATOM 1387 C CA . PHE A 1 168 ? -60.747 2.282 47.633 1.00 90.25 168 PHE A CA 1
ATOM 1388 C C . PHE A 1 168 ? -61.096 3.243 46.491 1.00 90.25 168 PHE A C 1
ATOM 1390 O O . PHE A 1 168 ? -60.371 3.271 45.510 1.00 90.25 168 PHE A O 1
ATOM 1397 N N . THR A 1 169 ? -62.228 3.947 46.520 1.00 81.62 169 THR A N 1
ATOM 1398 C CA . THR A 1 169 ? -62.623 4.837 45.400 1.00 81.62 169 THR A CA 1
ATOM 1399 C C . THR A 1 169 ? -63.507 5.992 45.847 1.00 81.62 169 THR A C 1
ATOM 1401 O O . THR A 1 169 ? -63.160 7.150 45.647 1.00 81.62 169 THR A O 1
ATOM 1404 N N . ASN A 1 170 ? -64.655 5.685 46.444 1.00 77.88 170 ASN A N 1
ATOM 1405 C CA . ASN A 1 170 ? -65.667 6.654 46.857 1.00 77.88 170 ASN A CA 1
ATOM 1406 C C . ASN A 1 170 ? -66.031 6.467 48.337 1.00 77.88 170 ASN A C 1
ATOM 1408 O O . ASN A 1 170 ? -65.529 5.554 48.987 1.00 77.88 170 ASN A O 1
ATOM 1412 N N . GLU A 1 171 ? -66.936 7.296 48.858 1.00 79.88 171 GLU A N 1
ATOM 1413 C CA . GLU A 1 171 ? -67.353 7.268 50.269 1.00 79.88 171 GLU A CA 1
ATOM 1414 C C . GLU A 1 171 ? -67.814 5.881 50.750 1.00 79.88 171 GLU A C 1
ATOM 1416 O O . GLU A 1 171 ? -67.489 5.474 51.864 1.00 79.88 171 GLU A O 1
ATOM 1421 N N . SER A 1 172 ? -68.506 5.107 49.905 1.00 79.38 172 SER A N 1
ATOM 1422 C CA . SER A 1 172 ? -69.024 3.776 50.270 1.00 79.38 172 SER A CA 1
ATOM 1423 C C . SER A 1 172 ? -67.928 2.720 50.460 1.00 79.38 172 SER A C 1
ATOM 1425 O O . SER A 1 172 ? -68.091 1.766 51.221 1.00 79.38 172 SER A O 1
ATOM 1427 N N . VAL A 1 173 ? -66.784 2.904 49.801 1.00 87.38 173 VAL A N 1
ATOM 1428 C CA . VAL A 1 173 ? -65.591 2.062 49.938 1.00 87.38 173 VAL A CA 1
ATOM 1429 C C . VAL A 1 173 ? -64.391 2.905 50.360 1.00 87.38 173 VAL A C 1
ATOM 1431 O O . VAL A 1 173 ? -63.268 2.635 49.946 1.00 87.38 173 VAL A O 1
ATOM 1434 N N . ALA A 1 174 ? -64.615 3.931 51.183 1.00 89.69 174 ALA A N 1
ATOM 1435 C CA . ALA A 1 174 ? -63.538 4.751 51.717 1.00 89.69 174 ALA A CA 1
ATOM 1436 C C . ALA A 1 174 ? -62.646 3.913 52.657 1.00 89.69 174 ALA A C 1
ATOM 1438 O O . ALA A 1 174 ? -63.168 3.036 53.359 1.00 89.69 174 ALA A O 1
ATOM 1439 N N . PRO A 1 175 ? -61.321 4.151 52.677 1.00 92.62 175 PRO A N 1
ATOM 1440 C CA . PRO A 1 175 ? -60.402 3.467 53.576 1.00 92.62 175 PRO A CA 1
ATOM 1441 C C . PRO A 1 175 ? -60.542 4.052 54.982 1.00 92.62 175 PRO A C 1
ATOM 1443 O O . PRO A 1 175 ? -60.011 5.125 55.264 1.00 92.62 175 PRO A O 1
ATOM 1446 N N . LEU A 1 176 ? -61.259 3.358 55.861 1.00 92.38 176 LEU A N 1
ATOM 1447 C CA . LEU A 1 176 ? -61.404 3.743 57.261 1.00 92.38 176 LEU A CA 1
ATOM 1448 C C . LEU A 1 176 ? -60.231 3.204 58.075 1.00 92.38 176 LEU A C 1
ATOM 1450 O O . LEU A 1 176 ? -59.870 2.034 57.940 1.00 92.38 176 LEU A O 1
ATOM 1454 N N . VAL A 1 177 ? -59.655 4.051 58.926 1.00 92.19 177 VAL A N 1
ATOM 1455 C CA . VAL A 1 177 ? -58.630 3.666 59.901 1.00 92.19 177 VAL A CA 1
ATOM 1456 C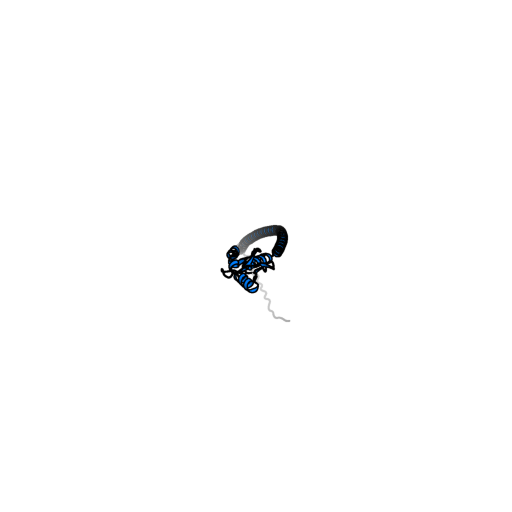 C . VAL A 1 177 ? -59.328 3.196 61.176 1.00 92.19 177 VAL A C 1
ATOM 1458 O O . VAL A 1 177 ? -59.961 3.986 61.875 1.00 92.19 177 VAL A O 1
ATOM 1461 N N . LEU A 1 178 ? -59.206 1.905 61.480 1.00 90.38 178 LEU A N 1
ATOM 1462 C CA . LEU A 1 178 ? -59.711 1.307 62.720 1.00 90.38 178 LEU A CA 1
ATOM 1463 C C . LEU A 1 178 ? -58.912 1.803 63.937 1.00 90.38 178 LEU A C 1
ATOM 1465 O O . LEU A 1 178 ? -57.821 2.361 63.782 1.00 90.38 178 LEU A O 1
ATOM 1469 N N . LYS A 1 179 ? -59.378 1.546 65.168 1.00 87.69 179 LYS A N 1
ATOM 1470 C CA . LYS A 1 179 ? -58.650 1.974 66.386 1.00 87.69 179 LYS A CA 1
ATOM 1471 C C . LYS A 1 179 ? -57.272 1.325 66.483 1.00 87.69 179 LYS A C 1
ATOM 1473 O O . LYS A 1 179 ? -56.329 1.945 66.968 1.00 87.69 179 LYS A O 1
ATOM 1478 N N . CYS A 1 180 ? -57.135 0.102 65.979 1.00 87.94 180 CYS A N 1
ATOM 1479 C CA . CYS A 1 180 ? -55.856 -0.595 65.860 1.00 87.94 180 CYS A CA 1
ATOM 1480 C C . CYS A 1 180 ? -54.930 -0.070 64.739 1.00 87.94 180 CYS A C 1
ATOM 1482 O O . CYS A 1 180 ? -53.862 -0.643 64.532 1.00 87.94 180 CYS A O 1
ATOM 1484 N N . GLY A 1 181 ? -55.322 0.974 63.999 1.00 87.62 181 GLY A N 1
ATOM 1485 C CA . GLY A 1 181 ? -54.523 1.611 62.943 1.00 87.62 181 GLY A CA 1
ATOM 1486 C C . GLY A 1 181 ? -54.553 0.911 61.580 1.00 87.62 181 GLY A C 1
ATOM 1487 O O . GLY A 1 181 ? -53.994 1.428 60.614 1.00 87.62 181 GLY A O 1
ATOM 1488 N N . HIS A 1 182 ? -55.207 -0.246 61.474 1.00 91.19 182 HIS A N 1
ATOM 1489 C CA . HIS A 1 182 ? -55.378 -0.964 60.210 1.00 91.19 182 HIS A CA 1
ATOM 1490 C C . HIS A 1 182 ? -56.563 -0.431 59.409 1.00 91.19 182 HIS A C 1
ATOM 1492 O O . HIS A 1 182 ? -57.445 0.239 59.942 1.00 91.19 182 HIS A O 1
ATOM 1498 N N . LEU A 1 183 ? -56.586 -0.759 58.118 1.00 90.88 183 LEU A N 1
ATOM 1499 C CA . LEU A 1 183 ? -57.548 -0.206 57.178 1.00 90.88 183 LEU A CA 1
ATOM 1500 C C . LEU A 1 183 ? -58.583 -1.232 56.750 1.00 90.88 183 LEU A C 1
ATOM 1502 O O . LEU A 1 183 ? -58.239 -2.354 56.378 1.00 90.88 183 LEU A O 1
ATOM 1506 N N . LEU A 1 184 ? -59.839 -0.807 56.706 1.00 92.44 184 LEU A N 1
ATOM 1507 C CA . LEU A 1 184 ? -60.930 -1.549 56.085 1.00 92.44 184 LEU A CA 1
ATOM 1508 C C . LEU A 1 184 ? -61.808 -0.607 55.268 1.00 92.44 184 LEU A C 1
ATOM 1510 O O . LEU A 1 184 ? -61.869 0.595 55.512 1.00 92.44 184 LEU A O 1
ATOM 1514 N N . CYS A 1 185 ? -62.483 -1.157 54.262 1.00 93.50 185 CYS A N 1
ATOM 1515 C CA . CYS A 1 185 ? -63.443 -0.380 53.492 1.00 93.50 185 CYS A CA 1
ATOM 1516 C C . CYS A 1 185 ? -64.686 -0.089 54.342 1.00 93.50 185 CYS A C 1
ATOM 1518 O O . CYS A 1 185 ? -65.150 -0.990 55.040 1.00 93.50 185 CYS A O 1
ATOM 1520 N N . LYS A 1 186 ? -65.271 1.112 54.238 1.00 91.88 186 LYS A N 1
ATOM 1521 C CA . LYS A 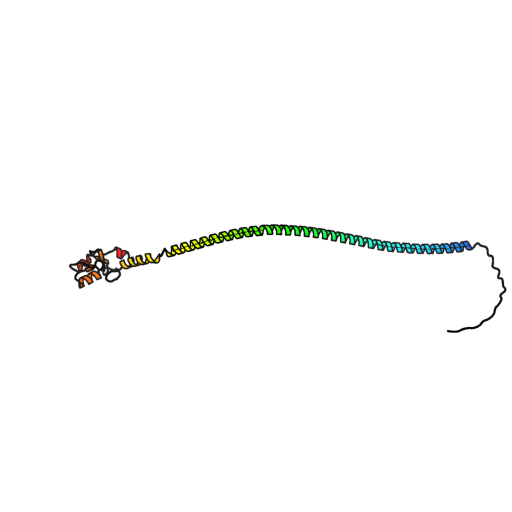1 186 ? -66.509 1.470 54.962 1.00 91.88 186 LYS A CA 1
ATOM 1522 C C . LYS A 1 186 ? -67.597 0.400 54.838 1.00 91.88 186 LYS A C 1
ATOM 1524 O O . LYS A 1 186 ? -68.100 -0.093 55.842 1.00 91.88 186 LYS A O 1
ATOM 1529 N N . ARG A 1 187 ? -67.887 -0.045 53.612 1.00 92.06 187 ARG A N 1
ATOM 1530 C CA . ARG A 1 187 ? -68.816 -1.156 53.351 1.00 92.06 187 ARG A CA 1
ATOM 1531 C C . ARG A 1 187 ? -68.466 -2.438 54.115 1.00 92.06 187 ARG A C 1
ATOM 1533 O O . ARG A 1 187 ? -69.364 -3.126 54.576 1.00 92.06 187 ARG A O 1
ATOM 1540 N N . CYS A 1 188 ? -67.186 -2.769 54.223 1.00 92.75 188 CYS A N 1
ATOM 1541 C CA . CYS A 1 188 ? -66.703 -3.971 54.891 1.00 92.75 188 CYS A CA 1
ATOM 1542 C C . CYS A 1 188 ? -66.936 -3.873 56.401 1.00 92.75 188 CYS A C 1
ATOM 1544 O O . CYS A 1 188 ? -67.408 -4.833 56.990 1.00 92.75 188 CYS A O 1
ATOM 1546 N N . CYS A 1 189 ? -66.679 -2.705 56.999 1.00 90.44 189 CYS A N 1
ATOM 1547 C CA . CYS A 1 189 ? -66.973 -2.453 58.410 1.00 90.44 189 CYS A CA 1
ATOM 1548 C C . CYS A 1 189 ? -68.471 -2.591 58.715 1.00 90.44 189 CYS A C 1
ATOM 1550 O O . CYS A 1 189 ? -68.830 -3.202 59.715 1.00 90.44 189 CYS A O 1
ATOM 1552 N N . ILE A 1 190 ? -69.340 -2.062 57.842 1.00 90.44 190 ILE A N 1
ATOM 1553 C CA . ILE A 1 190 ? -70.799 -2.168 58.005 1.00 90.44 190 ILE A CA 1
ATOM 1554 C C . ILE A 1 190 ? -71.241 -3.632 57.938 1.00 90.44 190 ILE A C 1
ATOM 1556 O O . ILE A 1 190 ? -71.916 -4.105 58.844 1.00 90.44 190 ILE A O 1
ATOM 1560 N N . VAL A 1 191 ? -70.823 -4.359 56.895 1.00 90.75 191 VAL A N 1
ATOM 1561 C CA . VAL A 1 191 ? -71.191 -5.773 56.709 1.00 90.75 191 VAL A CA 1
ATOM 1562 C C . VAL A 1 191 ? -70.737 -6.626 57.891 1.00 90.75 191 VAL A C 1
ATOM 1564 O O . VAL A 1 191 ? -71.480 -7.485 58.354 1.00 90.75 191 VAL A O 1
ATOM 1567 N N . ASP A 1 192 ? -69.521 -6.397 58.378 1.00 89.06 192 ASP A N 1
ATOM 1568 C CA . ASP A 1 192 ? -68.963 -7.181 59.473 1.00 89.06 192 ASP A CA 1
ATOM 1569 C C . ASP A 1 192 ? -69.684 -6.901 60.799 1.00 89.06 192 ASP A C 1
ATOM 1571 O O . ASP A 1 192 ? -70.037 -7.829 61.525 1.00 89.06 192 ASP A O 1
ATOM 1575 N N . TYR A 1 193 ? -70.032 -5.638 61.056 1.00 89.12 193 TYR A N 1
ATOM 1576 C CA . TYR A 1 193 ? -70.881 -5.279 62.187 1.00 89.12 193 TYR A CA 1
ATOM 1577 C C . TYR A 1 193 ? -72.281 -5.896 62.100 1.00 89.12 193 TYR A C 1
ATOM 1579 O O . TYR A 1 193 ? -72.756 -6.462 63.081 1.00 89.12 193 TYR A O 1
ATOM 1587 N N . GLU A 1 194 ? -72.939 -5.827 60.941 1.00 88.00 194 GLU A N 1
ATOM 1588 C CA . GLU A 1 194 ? -74.274 -6.408 60.746 1.00 88.00 194 GLU A CA 1
ATOM 1589 C C . GLU A 1 194 ? -74.291 -7.925 60.989 1.00 88.00 194 GLU A C 1
ATOM 1591 O O . GLU A 1 194 ? -75.296 -8.468 61.446 1.00 88.00 194 GLU A O 1
ATOM 1596 N N . GLN A 1 195 ? -73.181 -8.612 60.704 1.00 86.56 195 GLN A N 1
ATOM 1597 C CA . GLN A 1 195 ? -73.056 -10.059 60.886 1.00 86.56 195 GLN A CA 1
ATOM 1598 C C . GLN A 1 195 ? -72.626 -10.451 62.302 1.00 86.56 195 GLN A C 1
ATOM 1600 O O . GLN A 1 195 ? -73.154 -11.414 62.856 1.00 86.56 195 GLN A O 1
ATOM 1605 N N . ASN A 1 196 ? -71.672 -9.722 62.883 1.00 85.38 196 ASN A N 1
ATOM 1606 C CA . ASN A 1 196 ? -70.943 -10.147 64.080 1.00 85.38 196 ASN A CA 1
ATOM 1607 C C . ASN A 1 196 ? -71.135 -9.215 65.288 1.00 85.38 196 ASN A C 1
ATOM 1609 O O . ASN A 1 196 ? -70.589 -9.478 66.360 1.00 85.38 196 ASN A O 1
ATOM 1613 N N . GLY A 1 197 ? -71.860 -8.103 65.134 1.00 85.69 197 GLY A N 1
ATOM 1614 C CA . GLY A 1 197 ? -72.034 -7.071 66.164 1.00 85.69 197 GLY A CA 1
ATOM 1615 C C . GLY A 1 197 ? -70.745 -6.327 66.535 1.00 85.69 197 GLY A C 1
ATOM 1616 O O . GLY A 1 197 ? -70.710 -5.598 67.524 1.00 85.69 197 GLY A O 1
ATOM 1617 N N . SER A 1 198 ? -69.664 -6.528 65.779 1.00 88.38 198 SER A N 1
ATOM 1618 C CA . SER A 1 198 ? -68.343 -5.929 65.992 1.00 88.38 198 SER A CA 1
ATOM 1619 C C . SER A 1 198 ? -67.578 -5.861 64.671 1.00 88.38 198 SER A C 1
ATOM 1621 O O . SER A 1 198 ? -67.946 -6.541 63.715 1.00 88.38 198 SER A O 1
ATOM 1623 N N . ILE A 1 199 ? -66.526 -5.041 64.612 1.00 88.94 199 ILE A N 1
ATOM 1624 C CA . ILE A 1 199 ? -65.651 -4.952 63.435 1.00 88.94 199 ILE A CA 1
ATOM 1625 C C . ILE A 1 199 ? -64.375 -5.740 63.697 1.00 88.94 199 ILE A C 1
ATOM 1627 O O . ILE A 1 199 ? -63.589 -5.407 64.581 1.00 88.94 199 ILE A O 1
ATOM 1631 N N . PHE A 1 200 ? -64.138 -6.764 62.898 1.00 88.44 200 PHE A N 1
ATOM 1632 C CA . PHE A 1 200 ? -62.970 -7.615 62.934 1.00 88.44 200 PHE A CA 1
ATOM 1633 C C . PHE A 1 200 ? -61.870 -7.086 62.012 1.00 88.44 200 PHE A C 1
ATOM 1635 O O . PHE A 1 200 ? -61.967 -7.069 60.782 1.00 88.44 200 PHE A O 1
ATOM 1642 N N . CYS A 1 201 ? -60.751 -6.700 62.612 1.00 89.12 201 CYS A N 1
ATOM 1643 C CA . CYS A 1 201 ? -59.569 -6.331 61.858 1.00 89.12 201 CYS A CA 1
ATOM 1644 C C . CYS A 1 201 ? -58.815 -7.580 61.386 1.00 89.12 201 CYS A C 1
ATOM 1646 O O . CYS A 1 201 ? -58.222 -8.287 62.195 1.00 89.12 201 CYS A O 1
ATOM 1648 N N . ILE A 1 202 ? -58.716 -7.806 60.073 1.00 85.44 202 ILE A N 1
ATOM 1649 C CA . ILE A 1 202 ? -57.902 -8.910 59.521 1.00 85.44 202 ILE A CA 1
ATOM 1650 C C . ILE A 1 202 ? -56.410 -8.759 59.860 1.00 85.44 202 ILE A C 1
ATOM 1652 O O . ILE A 1 202 ? -55.716 -9.760 60.026 1.00 85.44 202 ILE A O 1
ATOM 1656 N N . GLY A 1 203 ? -55.907 -7.525 59.954 1.00 83.44 203 GLY A N 1
ATOM 1657 C CA . GLY A 1 203 ? -54.480 -7.252 60.152 1.00 83.44 203 GLY A CA 1
ATOM 1658 C C . GLY A 1 203 ? -53.957 -7.703 61.516 1.00 83.44 203 GLY A C 1
ATOM 1659 O O . GLY A 1 203 ? -52.899 -8.320 61.594 1.00 83.44 203 GLY A O 1
ATOM 1660 N N . CYS A 1 204 ? -54.710 -7.432 62.585 1.00 88.12 204 CYS A N 1
ATOM 1661 C CA . CYS A 1 204 ? -54.335 -7.803 63.953 1.00 88.12 204 CYS A CA 1
ATOM 1662 C C . CYS A 1 204 ? -55.227 -8.881 64.583 1.00 88.12 204 CYS A C 1
ATOM 1664 O O . CYS A 1 204 ? -54.960 -9.285 65.709 1.00 88.12 204 CYS A O 1
ATOM 1666 N N . GLN A 1 205 ? -56.259 -9.343 63.871 1.00 86.06 205 GLN A N 1
ATOM 1667 C CA . GLN A 1 205 ? -57.238 -10.344 64.317 1.00 86.06 205 GLN A CA 1
ATOM 1668 C C . GLN A 1 205 ? -58.011 -9.957 65.588 1.00 86.06 205 GLN A C 1
ATOM 1670 O O . GLN A 1 205 ? -58.509 -10.820 66.309 1.00 86.06 205 GLN A O 1
ATOM 1675 N N . ASN A 1 206 ? -58.139 -8.655 65.853 1.00 86.12 206 ASN A N 1
ATOM 1676 C CA . ASN A 1 206 ? -58.902 -8.135 66.981 1.00 86.12 206 ASN A CA 1
ATOM 1677 C C . ASN A 1 206 ? -60.289 -7.675 66.528 1.00 86.12 206 ASN A C 1
ATOM 1679 O O . ASN A 1 206 ? -60.421 -7.012 65.497 1.00 86.12 206 ASN A O 1
ATOM 1683 N N . ALA A 1 207 ? -61.302 -7.991 67.333 1.00 85.25 207 ALA A N 1
ATOM 1684 C CA . ALA A 1 207 ? -62.647 -7.456 67.182 1.00 85.25 207 ALA A CA 1
ATOM 1685 C C . ALA A 1 207 ? -62.779 -6.153 67.978 1.00 85.25 207 ALA A C 1
ATOM 1687 O O . ALA A 1 207 ? -62.517 -6.111 69.182 1.00 85.25 207 ALA A O 1
ATOM 1688 N N . GLU A 1 208 ? -63.186 -5.087 67.303 1.00 83.12 208 GLU A N 1
ATOM 1689 C CA . GLU A 1 208 ? -63.509 -3.804 67.906 1.00 83.12 208 GLU A CA 1
ATOM 1690 C C . GLU A 1 208 ? -65.026 -3.745 68.150 1.00 83.12 208 GLU A C 1
ATOM 1692 O O . GLU A 1 208 ? -65.802 -3.757 67.187 1.00 83.12 208 GLU A O 1
ATOM 1697 N N . PRO A 1 209 ? -65.482 -3.706 69.418 1.00 77.25 209 PRO A N 1
ATOM 1698 C CA . PRO A 1 209 ? -66.892 -3.515 69.714 1.00 77.25 209 PRO A CA 1
ATOM 1699 C C . PRO A 1 209 ? -67.287 -2.071 69.384 1.00 77.25 209 PRO A C 1
ATOM 1701 O O . PRO A 1 209 ? -66.595 -1.121 69.765 1.00 77.25 209 PRO A O 1
ATOM 1704 N N . ILE A 1 210 ? -68.410 -1.926 68.691 1.00 81.94 210 ILE A N 1
ATOM 1705 C CA . ILE A 1 210 ? -69.049 -0.648 68.361 1.00 81.94 210 ILE A CA 1
ATOM 1706 C C . ILE A 1 210 ? -70.523 -0.724 68.757 1.00 81.94 210 ILE A C 1
ATOM 1708 O O . ILE A 1 210 ? -71.130 -1.794 68.679 1.00 81.94 210 ILE A O 1
ATOM 1712 N N . ALA A 1 211 ? -71.090 0.377 69.252 1.00 75.31 211 ALA A N 1
ATOM 1713 C CA . ALA A 1 211 ? -72.436 0.350 69.827 1.00 75.31 211 ALA A CA 1
ATOM 1714 C C . ALA A 1 211 ? -73.543 0.390 68.761 1.00 75.31 211 ALA A C 1
ATOM 1716 O O . ALA A 1 211 ? -74.620 -0.166 68.977 1.00 75.31 211 ALA A O 1
ATOM 1717 N N . ASN A 1 212 ? -73.283 1.034 67.620 1.00 81.12 212 ASN A N 1
ATOM 1718 C CA . ASN A 1 212 ? -74.210 1.189 66.498 1.00 81.12 212 ASN A CA 1
ATOM 1719 C C . ASN A 1 212 ? -73.451 1.436 65.178 1.00 81.12 212 ASN A C 1
ATOM 1721 O O . ASN A 1 212 ? -72.228 1.586 65.168 1.00 81.12 212 ASN A O 1
ATOM 1725 N N . VAL A 1 213 ? -74.181 1.460 64.058 1.00 80.38 213 VAL A N 1
ATOM 1726 C CA . VAL A 1 213 ? -73.603 1.671 62.719 1.00 80.38 213 VAL A CA 1
ATOM 1727 C C . VAL A 1 213 ? -73.109 3.109 62.547 1.00 80.38 213 VAL A C 1
ATOM 1729 O O . VAL A 1 213 ? -72.125 3.330 61.844 1.00 80.38 213 VAL A O 1
ATOM 1732 N N . GLU A 1 214 ? -73.735 4.090 63.205 1.00 84.12 214 GLU A N 1
ATOM 1733 C CA . GLU A 1 214 ? -73.336 5.498 63.117 1.00 84.12 214 GLU A CA 1
ATOM 1734 C C . GLU A 1 214 ? -71.920 5.747 63.670 1.00 84.12 214 GLU A C 1
ATOM 1736 O O . GLU A 1 214 ? -71.216 6.634 63.187 1.00 84.12 214 GLU A O 1
ATOM 1741 N N . GLU A 1 215 ? -71.446 4.933 64.620 1.00 84.19 215 GLU A N 1
ATOM 1742 C CA . GLU A 1 215 ? -70.059 4.983 65.107 1.00 84.19 215 GLU A CA 1
ATOM 1743 C C . GLU A 1 215 ? -69.023 4.625 64.028 1.00 84.19 215 GLU A C 1
ATOM 1745 O O . GLU A 1 215 ? -67.870 5.047 64.127 1.00 84.19 215 GLU A O 1
ATOM 1750 N N . ILE A 1 216 ? -69.411 3.904 62.969 1.00 85.31 216 ILE A N 1
ATOM 1751 C CA . ILE A 1 216 ? -68.514 3.575 61.848 1.00 85.31 216 ILE A CA 1
ATOM 1752 C C . ILE A 1 216 ? -68.155 4.835 61.054 1.00 85.31 216 ILE A C 1
ATOM 1754 O O . ILE A 1 216 ? -67.022 4.976 60.592 1.00 85.31 216 ILE A O 1
ATOM 1758 N N . ASP A 1 217 ? -69.090 5.779 60.939 1.00 84.94 217 ASP A N 1
ATOM 1759 C CA . ASP A 1 217 ? -68.877 7.053 60.245 1.00 84.94 217 ASP A CA 1
ATOM 1760 C C . ASP A 1 217 ? -67.927 7.989 61.001 1.00 84.94 217 ASP A C 1
ATOM 1762 O O . ASP A 1 217 ? -67.388 8.928 60.416 1.00 84.94 217 ASP A O 1
ATOM 1766 N N . ALA A 1 218 ? -67.677 7.714 62.284 1.00 86.62 218 ALA A N 1
ATOM 1767 C CA . ALA A 1 218 ? -66.713 8.449 63.090 1.00 86.62 218 ALA A CA 1
ATOM 1768 C C . ALA A 1 218 ? -65.260 7.994 62.860 1.00 86.62 218 ALA A C 1
ATOM 1770 O O . ALA A 1 218 ? -64.335 8.673 63.320 1.00 86.62 218 ALA A O 1
ATOM 1771 N N . PHE A 1 219 ? -65.022 6.871 62.167 1.00 89.81 219 PHE A N 1
ATOM 1772 C CA . PHE A 1 219 ? -63.658 6.446 61.862 1.00 89.81 219 PHE A CA 1
ATOM 1773 C C . PHE A 1 219 ? -62.982 7.396 60.865 1.00 89.81 219 PHE A C 1
ATOM 1775 O O . PHE A 1 219 ? -63.578 7.764 59.849 1.00 89.81 219 PHE A O 1
ATOM 1782 N N . PRO A 1 220 ? -61.712 7.774 61.102 1.00 91.06 220 PRO A N 1
ATOM 1783 C CA . PRO A 1 220 ? -61.011 8.668 60.200 1.00 91.06 220 PRO A CA 1
ATOM 1784 C C . PRO A 1 220 ? -60.744 7.996 58.852 1.00 91.06 220 PRO A C 1
ATOM 1786 O O . PRO A 1 220 ? -60.326 6.839 58.776 1.00 91.06 220 PRO A O 1
ATOM 1789 N N . ILE A 1 221 ? -60.942 8.756 57.775 1.00 91.12 221 ILE A N 1
ATOM 1790 C CA . ILE A 1 221 ? -60.625 8.325 56.413 1.00 91.12 221 ILE A CA 1
ATOM 1791 C C . ILE A 1 221 ? -59.124 8.511 56.162 1.00 91.12 221 ILE A C 1
ATOM 1793 O O . ILE A 1 221 ? -58.563 9.588 56.379 1.00 91.12 221 ILE A O 1
ATOM 1797 N N . CYS A 1 222 ? -58.459 7.474 55.650 1.00 89.75 222 CYS A N 1
ATOM 1798 C CA . CYS A 1 222 ? -57.053 7.539 55.264 1.00 89.75 222 CYS A CA 1
ATOM 1799 C C . CYS A 1 222 ? -56.879 8.262 53.917 1.00 89.75 222 CYS A C 1
ATOM 1801 O O . CYS A 1 222 ? -56.759 7.642 52.857 1.00 89.75 222 CYS A O 1
ATOM 1803 N N . HIS A 1 223 ? -56.839 9.595 53.952 1.00 86.06 223 HIS A N 1
ATOM 1804 C CA . HIS A 1 223 ? -56.677 10.415 52.747 1.00 86.06 223 HIS A CA 1
ATOM 1805 C C . HIS A 1 223 ? -55.362 10.160 52.000 1.00 86.06 223 HIS A C 1
ATOM 1807 O O . HIS A 1 223 ? -55.339 10.260 50.780 1.00 86.06 223 HIS A O 1
ATOM 1813 N N . SER A 1 224 ? -54.285 9.767 52.688 1.00 84.06 224 SER A N 1
ATOM 1814 C CA . SER A 1 224 ? -52.998 9.468 52.045 1.00 84.06 224 SER A CA 1
ATOM 1815 C C . SER A 1 224 ? -53.093 8.350 51.006 1.00 84.06 224 SER A C 1
ATOM 1817 O O . SER A 1 224 ? -52.418 8.421 49.988 1.00 84.06 224 SER A O 1
ATOM 1819 N N . ILE A 1 225 ? -53.946 7.346 51.224 1.00 84.25 225 ILE A N 1
ATOM 1820 C CA . ILE A 1 225 ? -54.146 6.258 50.256 1.00 84.25 225 ILE A CA 1
ATOM 1821 C C . ILE A 1 225 ? -54.974 6.727 49.070 1.00 84.25 225 ILE A C 1
ATOM 1823 O O . ILE A 1 225 ? -54.638 6.404 47.934 1.00 84.25 225 ILE A O 1
ATOM 1827 N N . LEU A 1 226 ? -56.001 7.539 49.324 1.00 81.56 226 LEU A N 1
ATOM 1828 C CA . LEU A 1 226 ? -56.792 8.159 48.262 1.00 81.56 226 LEU A CA 1
ATOM 1829 C C . LEU A 1 226 ? -55.937 9.083 47.379 1.00 81.56 226 LEU A C 1
ATOM 1831 O O . LEU A 1 226 ? -56.197 9.183 46.189 1.00 81.56 226 LEU A O 1
ATOM 1835 N N . SER A 1 227 ? -54.891 9.705 47.932 1.00 79.44 227 SER A N 1
ATOM 1836 C CA . SER A 1 227 ? -53.949 10.548 47.182 1.00 79.44 227 SER A CA 1
ATOM 1837 C C . SER A 1 227 ? -52.937 9.776 46.324 1.00 79.44 227 SER A C 1
ATOM 1839 O O . SER A 1 227 ? -52.289 10.387 45.479 1.00 79.44 227 SER A O 1
ATOM 1841 N N . ILE A 1 228 ? -52.744 8.471 46.558 1.00 75.69 228 ILE A N 1
ATOM 1842 C CA . ILE A 1 228 ? -51.811 7.618 45.789 1.00 75.69 228 ILE A CA 1
ATOM 1843 C C . ILE A 1 228 ? -52.545 6.873 44.658 1.00 75.69 228 ILE A C 1
ATOM 1845 O O . ILE A 1 228 ? -51.904 6.271 43.790 1.00 75.69 228 ILE A O 1
ATOM 1849 N N . MET A 1 229 ? -53.881 6.881 44.670 1.00 66.31 229 MET A N 1
ATOM 1850 C CA . MET A 1 229 ? -54.711 6.296 43.618 1.00 66.31 229 MET A CA 1
ATOM 1851 C C . MET A 1 229 ? -54.569 7.023 42.291 1.00 66.31 229 MET A C 1
ATOM 1853 O O . MET A 1 229 ? -54.299 6.281 41.320 1.00 66.31 229 MET A O 1
#

Secondary structure (DSSP, 8-state):
------------------------TTTHHHHHHHHHHHHHHHHHHHHHHHHHHHHHHHHHHHHHHHHHHHHHHHHHHHHHHHHHHHHHHHHHHHHHHHHHHHHHHHHHHHHHHHHHHHHHHHHHHHHHHHHHHHHHHHHHH--HHHHHHHHHHHHHHHTB-TTT-PBP-SGGG-EEE-TTS-EEEHHHHHHHHHHHSEEE-TTT--EEE-SSSGGGGGSPB-HHHHTT-

InterPro domains:
  IPR001841 Zinc finger, RING-type [PS50089] (161-205)
  IPR013083 Zinc finger, RING/FYVE/PHD-type [G3DSA:3.30.40.10] (148-228)

Foldseek 3Di:
DDDDDDDDDDDDDDPDPPDDPPDDPDCVVVVVVVVVVVVVVVVVVVVVVVVVVVVVVVVVVVVVVVVVVVVVVVVVVVVVVVVVVVVVVVVVVVVVVVVVVVVVVVVVVVVVVVVVVVVVVVVVVVVVVVVVVVVVVVVVVPPVPPVVVVVVVVLVQLQAAPVPRDGADDQQQFFFQDPVRHTHGLVQQLVCCVVPVFGADPVVRDTHHDDDSVVSVVTDGPVVSVVSD

Organism: NCBI:txid1561998

pLDDT: mean 82.64, std 17.75, range [36.0, 97.88]

Radius of gyration: 79.46 Å; chains: 1; bounding box: 150×58×185 Å

Sequence (229 aa):
MSDPMSRGAAERKSTRKRQLPVRYSEDNEYETKATAKTNEKREENRLQKEIDQLKSENDDIVGKNETMIALQKEMETERDEFKRKGEEMRLNTQIIMEELRASKTRIPDLQKEFQEKCNLHKAESAKLKKMTNELLQLKNNVDPEHEDKNEREKIENLKKCPYCRGYFTNESVAPLVLKCGHLLCKRCCIVDYEQNGSIFCIGCQNAEPIANVEEIDAFPICHSILSIM